Protein AF-A0A7S3TVT4-F1 (afdb_monomer_lite)

Foldseek 3Di:
DDPVVVVVVVPVPPDDDDDDPDDPDDPPVVVVVLVVVVVVLQVCLLPDPALVSLVVSCVVCVVSDALQSLLSSLQRLLVHPVNLVPDADDLVSLQSNLVRLLVDALVCLQSLLSSLQSNLSRNPPHQQDPSSLSSLLSSLVRCLVNVLSQALQSLLSNLLSSCSNPLPDPSSVVSLVSLVPDPCNVVRLVPDDPVSNVSNVVSVVVNVPVD

Structure (mmCIF, N/CA/C/O backbone):
data_AF-A0A7S3TVT4-F1
#
_entry.id   AF-A0A7S3TVT4-F1
#
loop_
_atom_site.group_PDB
_atom_site.id
_atom_site.type_symbol
_atom_site.label_atom_id
_atom_site.label_alt_id
_atom_site.label_comp_id
_atom_site.label_asym_id
_atom_site.label_entity_id
_atom_site.label_seq_id
_atom_site.pdbx_PDB_ins_code
_atom_site.Cartn_x
_atom_site.Cartn_y
_atom_site.Cartn_z
_atom_site.occupancy
_atom_site.B_iso_or_equiv
_atom_site.auth_seq_id
_atom_site.auth_comp_id
_atom_site.auth_asym_id
_atom_site.auth_atom_id
_atom_site.pdbx_PDB_model_num
ATOM 1 N N . MET A 1 1 ? 20.792 -18.296 -30.850 1.00 45.25 1 MET A N 1
ATOM 2 C CA . MET A 1 1 ? 19.551 -19.083 -31.027 1.00 45.25 1 MET A CA 1
ATOM 3 C C . MET A 1 1 ? 18.836 -18.552 -32.253 1.00 45.25 1 MET A C 1
ATOM 5 O O . MET A 1 1 ? 18.660 -17.342 -32.343 1.00 45.25 1 MET A O 1
ATOM 9 N N . SER A 1 2 ? 18.552 -19.406 -33.237 1.00 46.94 2 SER A N 1
ATOM 10 C CA . SER A 1 2 ? 18.094 -18.969 -34.564 1.00 46.94 2 SER A CA 1
ATOM 11 C C . SER A 1 2 ? 16.568 -19.010 -34.677 1.00 46.94 2 SER A C 1
ATOM 13 O O . SER A 1 2 ? 15.900 -19.761 -33.973 1.00 46.94 2 SER A O 1
ATOM 15 N N . ALA A 1 3 ? 15.999 -18.246 -35.613 1.00 44.28 3 ALA A N 1
ATOM 16 C CA . ALA A 1 3 ? 14.559 -18.231 -35.892 1.00 44.28 3 ALA A CA 1
ATOM 17 C C . ALA A 1 3 ? 13.973 -19.610 -36.284 1.00 44.28 3 ALA 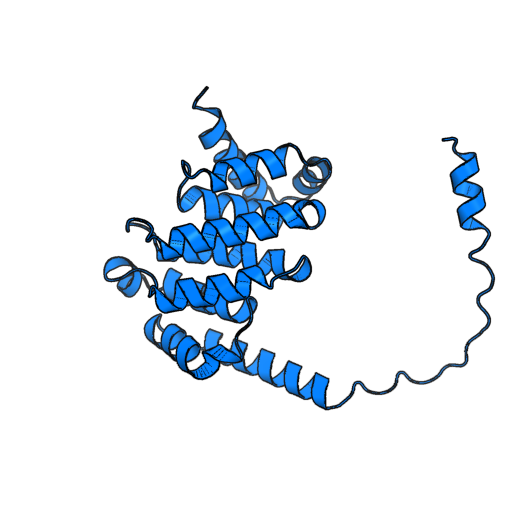A C 1
ATOM 19 O O . ALA A 1 3 ? 12.758 -19.795 -36.221 1.00 44.28 3 ALA A O 1
ATOM 20 N N . ARG A 1 4 ? 14.813 -20.597 -36.643 1.00 44.47 4 ARG A N 1
ATOM 21 C CA . ARG A 1 4 ? 14.380 -21.984 -36.889 1.00 44.47 4 ARG A CA 1
ATOM 22 C C . ARG A 1 4 ? 14.067 -22.753 -35.603 1.00 44.47 4 ARG A C 1
ATOM 24 O O . ARG A 1 4 ? 13.192 -23.615 -35.638 1.00 44.47 4 ARG A O 1
ATOM 31 N N . ASP A 1 5 ? 14.671 -22.383 -34.474 1.00 47.41 5 ASP A N 1
ATOM 32 C CA . ASP A 1 5 ? 14.452 -23.054 -33.183 1.00 47.41 5 ASP A CA 1
ATOM 33 C C . ASP A 1 5 ? 13.029 -22.778 -32.651 1.00 47.41 5 ASP A C 1
ATOM 35 O O . ASP A 1 5 ? 12.399 -23.635 -32.034 1.00 47.41 5 ASP A O 1
ATOM 39 N N . TRP A 1 6 ? 12.450 -21.623 -33.004 1.00 41.94 6 TRP A N 1
ATOM 40 C CA . TRP A 1 6 ? 11.065 -21.264 -32.672 1.00 41.94 6 TRP A CA 1
ATOM 41 C C . TRP A 1 6 ? 10.004 -21.997 -33.509 1.00 41.94 6 TRP A C 1
ATOM 43 O O . TRP A 1 6 ? 8.858 -22.123 -33.075 1.00 41.94 6 TRP A O 1
ATOM 53 N N . ALA A 1 7 ? 10.354 -22.482 -34.705 1.00 42.72 7 ALA A N 1
ATOM 54 C CA . ALA A 1 7 ? 9.405 -23.131 -35.612 1.00 42.72 7 ALA A CA 1
ATOM 55 C C . ALA A 1 7 ? 9.192 -24.623 -35.297 1.00 42.72 7 ALA A C 1
ATOM 57 O O . ALA A 1 7 ? 8.137 -25.166 -35.631 1.00 42.72 7 ALA A O 1
ATOM 58 N N . SER A 1 8 ? 10.156 -25.275 -34.635 1.00 41.28 8 SER A N 1
ATOM 59 C CA . SER A 1 8 ? 10.030 -26.675 -34.200 1.00 41.28 8 SER A CA 1
ATOM 60 C C . SER A 1 8 ? 9.104 -26.815 -32.987 1.00 41.28 8 SER A C 1
ATOM 62 O O . SER A 1 8 ? 8.299 -27.735 -32.936 1.00 41.28 8 SER A O 1
ATOM 64 N N . LEU A 1 9 ? 9.109 -25.835 -32.076 1.00 42.38 9 LEU A N 1
ATOM 65 C CA . LEU A 1 9 ? 8.233 -25.799 -30.893 1.00 42.38 9 LEU A CA 1
ATOM 66 C C . LEU A 1 9 ? 6.739 -25.591 -31.210 1.00 42.38 9 LEU A C 1
ATOM 68 O O . LEU A 1 9 ? 5.896 -25.819 -30.349 1.00 42.38 9 LEU A O 1
ATOM 72 N N . ARG A 1 10 ? 6.385 -25.165 -32.432 1.00 43.78 10 ARG A N 1
ATOM 73 C CA . ARG A 1 10 ? 4.979 -24.982 -32.845 1.00 43.78 10 ARG A CA 1
ATOM 74 C C . ARG A 1 10 ? 4.344 -26.219 -33.478 1.00 43.78 10 ARG A C 1
ATOM 76 O O . ARG A 1 10 ? 3.132 -26.214 -33.671 1.00 43.78 10 ARG A O 1
ATOM 83 N N . ARG A 1 11 ? 5.123 -27.249 -33.832 1.00 42.50 11 ARG A N 1
ATOM 84 C CA . ARG A 1 11 ? 4.606 -28.408 -34.582 1.00 42.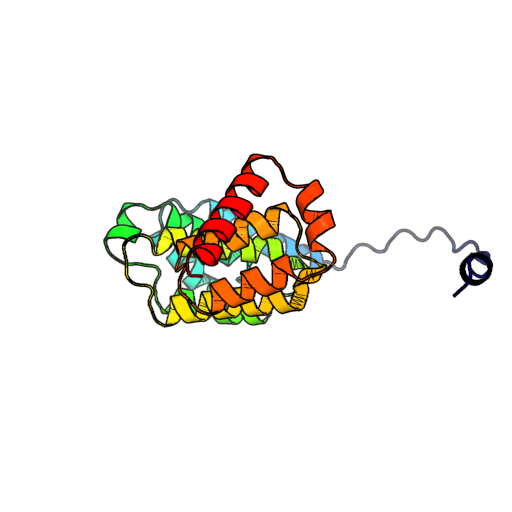50 11 ARG A CA 1
ATOM 85 C C . ARG A 1 11 ? 4.138 -29.578 -33.712 1.00 42.50 11 ARG A C 1
ATOM 87 O O . ARG A 1 11 ? 3.291 -30.331 -34.175 1.00 42.50 11 ARG A O 1
ATOM 94 N N . ASP A 1 12 ? 4.536 -29.636 -32.444 1.00 38.75 12 ASP A N 1
ATOM 95 C CA . ASP A 1 12 ? 4.115 -30.706 -31.520 1.00 38.75 12 ASP A CA 1
ATOM 96 C C . ASP A 1 12 ? 2.808 -30.406 -30.758 1.00 38.75 12 ASP A C 1
ATOM 98 O O . ASP A 1 12 ? 2.411 -31.148 -29.864 1.00 38.75 12 ASP A O 1
ATOM 102 N N . VAL A 1 13 ? 2.091 -29.333 -31.117 1.00 42.09 13 VAL A N 1
ATOM 103 C CA . VAL A 1 13 ? 0.809 -28.950 -30.482 1.00 42.09 13 VAL A CA 1
ATOM 104 C C . VAL A 1 13 ? -0.414 -29.446 -31.278 1.00 42.09 13 VAL A C 1
ATOM 106 O O . VAL A 1 13 ? -1.557 -29.189 -30.911 1.00 42.09 13 VAL A O 1
ATOM 109 N N . ALA A 1 14 ? -0.212 -30.211 -32.351 1.00 42.22 14 ALA A N 1
ATOM 110 C CA . ALA A 1 14 ? -1.295 -30.718 -33.194 1.00 42.22 14 ALA A CA 1
ATOM 111 C C . ALA A 1 14 ? -1.579 -32.214 -32.967 1.00 42.22 14 ALA A C 1
ATOM 113 O O . ALA A 1 14 ? -1.514 -32.998 -33.902 1.00 42.22 14 ALA A O 1
ATOM 114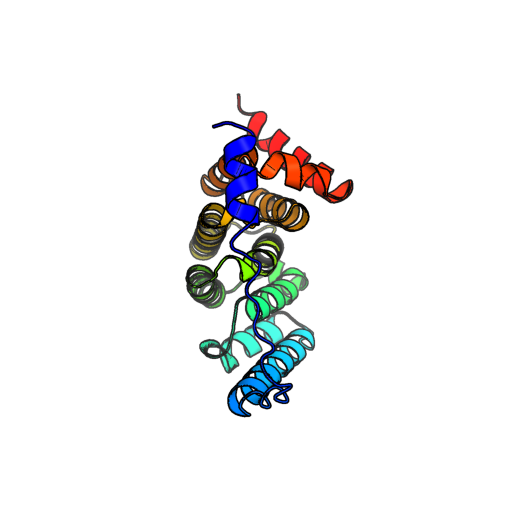 N N . CYS A 1 15 ? -1.939 -32.590 -31.738 1.00 37.03 15 CYS A N 1
ATOM 115 C CA . CYS A 1 15 ? -2.661 -33.834 -31.436 1.00 37.03 15 CYS A CA 1
ATOM 116 C C . CYS A 1 15 ? -3.650 -33.569 -30.291 1.00 37.03 15 CYS A C 1
ATOM 118 O O . CYS A 1 15 ? -3.449 -33.985 -29.153 1.00 37.03 15 CYS A O 1
ATOM 120 N N . VAL A 1 16 ? -4.715 -32.817 -30.580 1.00 39.19 16 VAL A N 1
ATOM 121 C CA . VAL A 1 16 ? -5.881 -32.722 -29.694 1.00 39.19 16 VAL A CA 1
ATOM 122 C C . VAL A 1 16 ? -6.907 -33.733 -30.190 1.00 39.19 16 VAL A C 1
ATOM 124 O O . VAL A 1 16 ? -7.604 -33.494 -31.174 1.00 39.19 16 VAL A O 1
ATOM 127 N N . GLU A 1 17 ? -6.985 -34.878 -29.515 1.00 41.03 17 GLU A N 1
ATOM 128 C CA . GLU A 1 17 ? -8.132 -35.778 -29.631 1.00 41.03 17 GLU A CA 1
ATOM 129 C C . GLU A 1 17 ? -9.419 -35.054 -29.188 1.00 41.03 17 GLU A C 1
ATOM 131 O O . GLU A 1 17 ? -9.389 -34.243 -28.252 1.00 41.03 17 GLU A O 1
ATOM 136 N N . PRO A 1 18 ? -10.578 -35.350 -29.800 1.00 39.12 18 PRO A N 1
ATOM 137 C CA . PRO A 1 18 ? -11.844 -34.763 -29.394 1.00 39.12 18 PRO A CA 1
ATOM 138 C C . PRO A 1 18 ? -12.298 -35.387 -28.067 1.00 39.12 18 PRO A C 1
ATOM 140 O O . PRO A 1 18 ? -13.013 -36.387 -28.036 1.00 39.12 18 PRO A O 1
ATOM 143 N N . ARG A 1 19 ? -11.912 -34.781 -26.938 1.00 41.03 19 ARG A N 1
ATOM 144 C CA . ARG A 1 19 ? -12.533 -35.093 -25.646 1.00 41.03 19 ARG A CA 1
ATOM 145 C C . ARG A 1 19 ? -13.987 -34.622 -25.666 1.00 41.03 19 ARG A C 1
ATOM 147 O O . ARG A 1 19 ? -14.284 -33.435 -25.780 1.00 41.03 19 ARG A O 1
ATOM 154 N N . SER A 1 20 ? -14.875 -35.604 -25.562 1.00 40.44 20 SER A N 1
ATOM 155 C CA . SER A 1 20 ? -16.308 -35.517 -25.290 1.00 40.44 20 SER A CA 1
ATOM 156 C C . SER A 1 20 ? -16.716 -34.276 -24.488 1.00 40.44 20 SER A C 1
ATOM 158 O O . SER A 1 20 ? -16.130 -33.993 -23.441 1.00 40.44 20 SER A O 1
ATOM 160 N N . LYS A 1 21 ? -17.777 -33.593 -24.942 1.00 48.19 21 LYS A N 1
ATOM 161 C CA . LYS A 1 21 ? -18.491 -32.519 -24.229 1.00 48.19 21 LYS A CA 1
ATOM 162 C C . LYS A 1 21 ? -19.069 -33.034 -22.900 1.00 48.19 21 LYS A C 1
ATOM 164 O O . LYS A 1 21 ? -20.259 -33.308 -22.791 1.00 48.19 21 LYS A O 1
ATOM 169 N N . GLY A 1 22 ? -18.222 -33.165 -21.886 1.00 38.72 22 GLY A N 1
ATOM 170 C CA . GLY A 1 22 ? -18.629 -33.294 -20.495 1.00 38.72 22 GLY A CA 1
ATOM 171 C C . GLY A 1 22 ? -18.954 -31.909 -19.952 1.00 38.72 22 GLY A C 1
ATOM 172 O O . GLY A 1 22 ? -18.107 -31.018 -19.964 1.00 38.72 22 GLY A O 1
ATOM 173 N N . ARG A 1 23 ? -20.197 -31.715 -19.508 1.00 43.78 23 ARG A N 1
ATOM 174 C CA . ARG A 1 23 ? -20.639 -30.544 -18.740 1.00 43.78 23 ARG A CA 1
ATOM 175 C C . ARG A 1 23 ? -19.618 -30.284 -17.616 1.00 43.78 23 ARG A C 1
ATOM 177 O O . ARG A 1 23 ? -19.311 -31.239 -16.901 1.00 43.78 23 ARG A O 1
ATOM 184 N N . PRO A 1 24 ? -19.073 -29.063 -17.440 1.00 50.22 24 PRO A N 1
ATOM 185 C CA . PRO A 1 24 ? -18.181 -28.807 -16.318 1.00 50.22 24 PRO A CA 1
ATOM 186 C C . PRO A 1 24 ? -18.938 -29.128 -15.027 1.00 50.22 24 PRO A C 1
ATOM 188 O O . PRO A 1 24 ? -20.057 -28.649 -14.823 1.00 50.22 24 PRO A O 1
ATOM 191 N N . ALA A 1 25 ? -18.357 -30.005 -14.205 1.00 56.53 25 ALA A N 1
ATOM 192 C CA . ALA A 1 25 ? -18.898 -30.333 -12.897 1.00 56.53 25 ALA A CA 1
ATOM 193 C C . ALA A 1 25 ? -19.083 -29.029 -12.113 1.00 56.53 25 ALA A C 1
ATOM 195 O O . ALA A 1 25 ? -18.185 -28.183 -12.092 1.00 56.53 25 ALA A O 1
ATOM 196 N N . ALA A 1 26 ? -20.264 -28.849 -11.517 1.00 54.34 26 ALA A N 1
ATOM 197 C CA . ALA A 1 26 ? -20.539 -27.693 -10.678 1.00 54.34 26 ALA A CA 1
ATOM 198 C C . ALA A 1 26 ? -19.443 -27.588 -9.600 1.00 54.34 26 ALA A C 1
ATOM 200 O O . ALA A 1 26 ? -19.090 -28.614 -9.007 1.00 54.34 26 ALA A O 1
ATOM 201 N N . PRO A 1 27 ? -18.871 -26.394 -9.355 1.00 54.16 27 PRO A N 1
ATOM 202 C CA . PRO A 1 27 ? -17.855 -26.241 -8.328 1.00 54.16 27 PRO A CA 1
ATOM 203 C C . PRO A 1 27 ? -18.414 -26.706 -6.972 1.00 54.16 27 PRO A C 1
ATOM 205 O O . PRO A 1 27 ? -19.598 -26.500 -6.691 1.00 54.16 27 PRO A O 1
ATOM 208 N N . PRO A 1 28 ? -17.592 -27.351 -6.127 1.00 55.38 28 PRO A N 1
ATOM 209 C CA . PRO A 1 28 ? -18.045 -27.893 -4.852 1.00 55.38 28 PRO A CA 1
ATOM 210 C C . PRO A 1 28 ? -18.650 -26.783 -3.983 1.00 55.38 28 PRO A C 1
ATOM 212 O O . PRO A 1 28 ? -18.078 -25.699 -3.854 1.00 55.38 28 PRO A O 1
ATOM 215 N N . ALA A 1 29 ? -19.794 -27.062 -3.349 1.00 60.81 29 ALA A N 1
ATOM 216 C CA . ALA A 1 29 ? -20.564 -26.097 -2.555 1.00 60.81 29 ALA A CA 1
ATOM 217 C C . ALA A 1 29 ? -19.736 -25.365 -1.475 1.00 60.81 29 ALA A C 1
ATOM 219 O O . ALA A 1 29 ? -20.035 -24.220 -1.145 1.00 60.81 29 ALA A O 1
ATOM 220 N N . ALA A 1 30 ? -18.664 -25.982 -0.965 1.00 60.09 30 ALA A N 1
ATOM 221 C CA . ALA A 1 30 ? -17.736 -25.365 -0.017 1.00 60.09 30 ALA A CA 1
ATOM 222 C C . ALA A 1 30 ? -16.983 -24.152 -0.605 1.00 60.09 30 ALA A C 1
ATOM 224 O O . ALA A 1 30 ? -16.844 -23.135 0.069 1.00 60.09 30 ALA A O 1
ATOM 225 N N . SER A 1 31 ? -16.567 -24.213 -1.876 1.00 64.75 31 SER A N 1
ATOM 226 C CA . SER A 1 31 ? -15.891 -23.097 -2.556 1.00 64.75 31 SER A CA 1
ATOM 227 C C . SER A 1 31 ? -16.852 -21.936 -2.821 1.00 64.75 31 SER A C 1
ATOM 229 O O . SER A 1 31 ? -16.483 -20.777 -2.646 1.00 64.75 31 SER A O 1
ATOM 231 N N . SER A 1 32 ? -18.109 -22.244 -3.158 1.00 68.25 32 SER A N 1
ATOM 232 C CA . SER A 1 32 ? -19.155 -21.232 -3.336 1.00 68.25 32 SER A CA 1
ATOM 233 C C . SER A 1 32 ? -19.524 -20.537 -2.021 1.00 68.25 32 SER A C 1
ATOM 235 O O . SER A 1 32 ? -19.739 -19.329 -2.018 1.00 68.25 32 SER A O 1
ATOM 237 N N . ARG A 1 33 ? -19.590 -21.276 -0.904 1.00 69.19 33 ARG A N 1
ATOM 238 C CA . ARG A 1 33 ? -19.889 -20.712 0.424 1.00 69.19 33 ARG A CA 1
ATOM 239 C C . ARG A 1 33 ? -18.756 -19.836 0.948 1.00 69.19 33 ARG A C 1
ATOM 241 O O . ARG A 1 33 ? -19.029 -18.733 1.401 1.00 69.19 33 ARG A O 1
ATOM 248 N N . ALA A 1 34 ? -17.505 -20.282 0.818 1.00 74.19 34 ALA A N 1
ATOM 249 C CA . ALA A 1 34 ? -16.339 -19.484 1.202 1.00 74.19 34 ALA A CA 1
ATOM 250 C C . ALA A 1 34 ? -16.250 -18.180 0.391 1.00 74.19 34 ALA A C 1
ATOM 252 O O . ALA A 1 34 ? -15.979 -17.120 0.944 1.00 74.19 34 ALA A O 1
ATOM 253 N N . HIS A 1 35 ? -16.550 -18.238 -0.911 1.00 78.25 35 HIS A N 1
ATOM 254 C CA . HIS A 1 35 ? -16.603 -17.037 -1.741 1.00 78.25 35 HIS A CA 1
ATOM 255 C C . HIS A 1 35 ? -17.758 -16.097 -1.355 1.00 78.25 35 HIS A C 1
ATOM 257 O O . HIS A 1 35 ? -17.578 -14.883 -1.364 1.00 78.25 35 HIS A O 1
ATOM 263 N N . SER A 1 36 ? -18.928 -16.636 -0.991 1.00 84.31 36 SER A N 1
ATOM 264 C CA . SER A 1 36 ? -20.059 -15.827 -0.511 1.00 84.31 36 SER A CA 1
ATOM 265 C C . SER A 1 36 ? -19.716 -15.094 0.785 1.00 84.31 36 SER A C 1
ATOM 267 O O . SER A 1 36 ? -19.948 -13.892 0.874 1.00 84.31 36 SER A O 1
ATOM 269 N N . ALA A 1 37 ? -19.104 -15.794 1.747 1.00 86.25 37 ALA A N 1
ATOM 270 C CA . ALA A 1 37 ? -18.691 -15.216 3.024 1.00 86.25 37 ALA A CA 1
ATOM 271 C C . ALA A 1 37 ? -17.640 -14.107 2.845 1.00 86.25 37 ALA A C 1
ATOM 273 O O . ALA A 1 37 ? -17.768 -13.042 3.440 1.00 86.25 37 ALA A O 1
ATOM 274 N N . ASP A 1 38 ? -16.657 -14.309 1.959 1.00 90.00 38 ASP A N 1
ATOM 275 C CA . ASP A 1 38 ? -15.663 -13.286 1.600 1.00 90.00 38 ASP A CA 1
ATOM 276 C C . ASP A 1 38 ? -16.326 -12.015 1.041 1.00 90.00 38 ASP A C 1
ATOM 278 O O . ASP A 1 38 ? -16.037 -10.893 1.456 1.00 90.00 38 ASP A O 1
ATOM 282 N N . VAL A 1 39 ? -17.283 -12.179 0.124 1.00 90.94 39 VAL A N 1
ATOM 283 C CA . VAL A 1 39 ? -18.006 -11.047 -0.467 1.00 90.94 39 VAL A CA 1
ATOM 284 C C . VAL A 1 39 ? -18.878 -10.334 0.566 1.00 90.94 39 VAL A C 1
ATOM 286 O O . VAL A 1 39 ? -18.950 -9.105 0.542 1.00 90.94 39 VAL A O 1
ATOM 289 N N . GLU A 1 40 ? -19.545 -11.071 1.452 1.00 92.94 40 GLU A N 1
ATOM 290 C CA . GLU A 1 40 ? -20.384 -10.512 2.516 1.00 92.94 40 GLU A CA 1
ATOM 291 C C . GLU A 1 40 ? -19.563 -9.738 3.546 1.00 92.94 40 GLU A C 1
ATOM 293 O O . GLU A 1 40 ? -19.917 -8.598 3.850 1.00 92.94 40 GLU A O 1
ATOM 298 N N . LEU A 1 41 ? -18.439 -10.296 4.005 1.00 93.44 41 LEU A N 1
ATOM 299 C CA . LEU A 1 41 ? -17.538 -9.632 4.945 1.00 93.44 41 LEU A CA 1
ATOM 300 C C . LEU A 1 41 ? -16.975 -8.339 4.350 1.00 93.44 41 LEU A C 1
ATOM 302 O O . LEU A 1 41 ? -17.000 -7.292 4.997 1.00 93.44 41 LEU A O 1
ATOM 306 N N . LEU A 1 42 ? -16.548 -8.361 3.084 1.00 94.31 42 LEU A N 1
ATOM 307 C CA . LEU A 1 42 ? -16.126 -7.138 2.411 1.00 94.31 42 LEU A CA 1
ATOM 308 C C . LEU A 1 42 ? -17.255 -6.104 2.338 1.00 94.31 42 LEU A C 1
ATOM 310 O O . LEU A 1 42 ? -17.012 -4.920 2.564 1.00 94.31 42 LEU A O 1
ATOM 314 N N . ARG A 1 43 ? -18.480 -6.529 2.009 1.00 94.44 43 ARG A N 1
ATOM 315 C CA . ARG A 1 43 ? -19.635 -5.626 1.913 1.00 94.44 43 ARG A CA 1
ATOM 316 C C . ARG A 1 43 ? -19.971 -5.016 3.276 1.00 94.44 43 ARG A C 1
ATOM 318 O O . ARG A 1 43 ? -20.333 -3.845 3.339 1.00 94.44 43 ARG A O 1
ATOM 325 N N . HIS A 1 44 ? -19.813 -5.793 4.346 1.00 94.31 44 HIS A N 1
ATOM 326 C CA . HIS A 1 44 ? -19.967 -5.329 5.718 1.00 94.31 44 HIS A CA 1
ATOM 327 C C . HIS A 1 44 ? -18.925 -4.259 6.070 1.00 94.31 44 HIS A C 1
ATOM 329 O O . HIS A 1 44 ? -19.308 -3.169 6.489 1.00 94.31 44 HIS A O 1
ATOM 335 N N . ILE A 1 45 ? -17.640 -4.515 5.790 1.00 94.00 45 ILE A N 1
ATOM 336 C CA . ILE A 1 45 ? -16.550 -3.546 5.998 1.00 94.00 45 ILE A CA 1
ATOM 337 C C . ILE A 1 45 ? -16.807 -2.257 5.208 1.00 94.00 45 ILE A C 1
ATOM 339 O O . ILE A 1 45 ? -16.694 -1.168 5.756 1.00 94.00 45 ILE A O 1
ATOM 343 N N . GLN A 1 46 ? -17.215 -2.363 3.941 1.00 93.75 46 GLN A N 1
ATOM 344 C CA . GLN A 1 46 ? -17.548 -1.200 3.105 1.00 93.75 46 GLN A CA 1
ATOM 345 C C . GLN A 1 46 ? -18.723 -0.376 3.651 1.00 93.75 46 GLN A C 1
ATOM 347 O O . GLN A 1 46 ? -18.836 0.812 3.345 1.00 93.75 46 GLN A O 1
ATOM 352 N N . GLY A 1 47 ? -19.604 -1.002 4.434 1.00 92.94 47 GLY A N 1
ATOM 353 C CA . GLY A 1 47 ? -20.708 -0.347 5.128 1.00 92.94 47 GLY A CA 1
ATOM 354 C C . GLY A 1 47 ? -20.289 0.420 6.385 1.00 92.94 47 GLY A C 1
ATOM 355 O O . GLY A 1 47 ? -21.105 1.168 6.925 1.00 92.94 47 GLY A O 1
ATOM 356 N N . CYS A 1 48 ? -19.045 0.279 6.859 1.00 92.88 48 CYS A N 1
ATOM 357 C CA . CYS A 1 48 ? -18.551 1.020 8.014 1.00 92.88 48 CYS A CA 1
ATOM 358 C C . CYS A 1 48 ? -18.517 2.529 7.731 1.00 92.88 48 CYS A C 1
ATOM 360 O O . CYS A 1 48 ? -17.969 2.996 6.733 1.00 92.88 48 CYS A O 1
ATOM 362 N N . THR A 1 49 ? -19.057 3.322 8.655 1.00 89.69 49 THR A N 1
ATOM 363 C CA . THR A 1 49 ? -19.129 4.787 8.523 1.00 89.69 49 THR A CA 1
ATOM 364 C C . THR A 1 49 ? -18.033 5.528 9.291 1.00 89.69 49 THR A C 1
ATOM 366 O O . THR A 1 49 ? -17.890 6.739 9.128 1.00 89.69 49 THR A O 1
ATOM 369 N N . SER A 1 50 ? -17.237 4.823 10.100 1.00 90.31 50 SER A N 1
ATOM 370 C CA . SER A 1 50 ? -16.141 5.388 10.896 1.00 90.31 50 SER A CA 1
ATOM 371 C C . SER A 1 50 ? -14.928 4.457 10.950 1.00 90.31 50 SER A C 1
ATOM 373 O O . SER A 1 50 ? -15.036 3.254 10.688 1.00 90.31 50 SER A O 1
ATOM 375 N N . ALA A 1 51 ? -13.767 5.010 11.322 1.00 90.00 51 ALA A N 1
ATOM 376 C CA . ALA A 1 51 ? -12.566 4.214 11.575 1.00 90.00 51 ALA A CA 1
ATOM 377 C C . ALA A 1 51 ? -12.766 3.229 12.737 1.00 90.00 51 ALA A C 1
ATOM 379 O O . ALA A 1 51 ? -12.327 2.087 12.654 1.00 90.00 51 ALA A O 1
ATOM 380 N N . GLU A 1 52 ? -13.469 3.651 13.791 1.00 90.69 52 GLU A N 1
ATOM 381 C CA . GLU A 1 52 ? -13.782 2.815 14.957 1.00 90.69 52 GLU A CA 1
ATOM 382 C C . GLU A 1 52 ? -14.614 1.590 14.568 1.00 90.69 52 GLU A C 1
ATOM 384 O O . GLU A 1 52 ? -14.288 0.480 14.979 1.00 90.69 52 GLU A O 1
ATOM 389 N N . ALA A 1 53 ? -15.633 1.765 13.720 1.00 92.00 53 ALA A N 1
ATOM 390 C CA . ALA A 1 53 ? -16.441 0.653 13.228 1.00 92.00 53 ALA A CA 1
ATOM 391 C C . ALA A 1 53 ? -15.603 -0.325 12.390 1.00 92.00 53 ALA A C 1
ATOM 393 O O . ALA A 1 53 ? -15.678 -1.531 12.601 1.00 92.00 53 ALA A O 1
ATOM 394 N N . ALA A 1 54 ? -14.755 0.186 11.491 1.00 92.75 54 ALA A N 1
ATOM 395 C CA . ALA A 1 54 ? -13.888 -0.653 10.664 1.00 92.75 54 ALA A CA 1
ATOM 396 C C . ALA A 1 54 ? -12.841 -1.424 11.493 1.00 92.75 54 ALA A C 1
ATOM 398 O O . ALA A 1 54 ? -12.553 -2.584 11.200 1.00 92.75 54 ALA A O 1
ATOM 399 N N . ILE A 1 55 ? -12.294 -0.807 12.547 1.00 91.81 55 ILE A N 1
ATOM 400 C CA . ILE A 1 55 ? -11.399 -1.471 13.509 1.00 91.81 55 ILE A CA 1
ATOM 401 C C . ILE A 1 55 ? -12.172 -2.515 14.327 1.00 91.81 55 ILE A C 1
ATOM 403 O O . ILE A 1 55 ? -11.666 -3.612 14.540 1.00 91.81 55 ILE A O 1
ATOM 407 N N . GLY A 1 56 ? -13.414 -2.231 14.722 1.00 91.50 56 GLY A N 1
ATOM 408 C CA . GLY A 1 56 ? -14.286 -3.217 15.362 1.00 91.50 56 GLY A CA 1
ATOM 409 C C . GLY A 1 56 ? -14.514 -4.449 14.480 1.00 91.50 56 GLY A C 1
ATOM 410 O O . GLY A 1 56 ? -14.351 -5.573 14.949 1.00 91.50 56 GLY A O 1
ATOM 411 N N . CYS A 1 57 ? -14.792 -4.256 13.185 1.00 91.62 57 CYS A N 1
ATOM 412 C CA . CYS A 1 57 ? -14.899 -5.360 12.224 1.00 91.62 57 CYS A CA 1
ATOM 413 C C . CYS A 1 57 ? -13.580 -6.131 12.082 1.00 91.62 57 CYS A C 1
ATOM 415 O O . CYS A 1 57 ? -13.604 -7.355 11.964 1.00 91.62 57 CYS A O 1
ATOM 417 N N . PHE A 1 58 ? -12.436 -5.435 12.117 1.00 91.19 58 PHE A N 1
ATOM 418 C CA . PHE A 1 58 ? -11.126 -6.087 12.115 1.00 91.19 58 PHE A CA 1
ATOM 419 C C . PHE A 1 58 ? -10.999 -7.076 13.279 1.00 91.19 58 PHE A C 1
ATOM 421 O O . PHE A 1 58 ? -10.547 -8.202 13.107 1.00 91.19 58 PHE A O 1
ATOM 428 N N . GLU A 1 59 ? -11.391 -6.638 14.472 1.00 89.75 59 GLU A N 1
ATOM 429 C CA . GLU A 1 59 ? -11.226 -7.395 15.712 1.00 89.75 59 GLU A CA 1
ATOM 430 C C . GLU A 1 59 ? -12.205 -8.561 15.822 1.00 89.75 59 GLU A C 1
ATOM 432 O O . GLU A 1 59 ? -11.835 -9.620 16.318 1.00 89.75 59 GLU A O 1
ATOM 437 N N . GLN A 1 60 ? -13.428 -8.393 15.320 1.00 91.69 60 GLN A N 1
ATOM 438 C CA . GLN A 1 60 ? -14.448 -9.443 15.327 1.00 91.69 60 GLN A CA 1
ATOM 439 C C . GLN A 1 60 ? -14.142 -10.583 14.350 1.00 91.69 60 GLN A C 1
ATOM 441 O O . GLN A 1 60 ? -14.481 -11.727 14.633 1.00 91.69 60 GLN A O 1
ATOM 446 N N . HIS A 1 61 ? -13.493 -10.278 13.223 1.00 90.56 61 HIS A N 1
ATOM 447 C CA . HIS A 1 61 ? -13.263 -11.229 12.131 1.00 90.56 61 HIS A CA 1
ATOM 448 C C . HIS A 1 61 ? -11.779 -11.512 11.874 1.00 90.56 61 HIS A C 1
ATOM 450 O O . HIS A 1 61 ? -11.429 -11.932 10.775 1.00 90.56 61 HIS A O 1
ATOM 456 N N . ALA A 1 62 ? -10.894 -11.274 12.847 1.00 86.06 62 ALA A N 1
ATOM 457 C CA . ALA A 1 62 ? -9.441 -11.259 12.641 1.00 86.06 62 ALA A CA 1
ATOM 458 C C . ALA A 1 62 ? -8.889 -12.496 11.898 1.00 86.06 62 ALA A C 1
ATOM 460 O O . ALA A 1 62 ? -8.016 -12.351 11.041 1.00 86.06 62 ALA A O 1
ATOM 461 N N . ASP A 1 63 ? -9.441 -13.680 12.172 1.00 86.38 63 ASP A N 1
ATOM 462 C CA . ASP A 1 63 ? -9.013 -14.957 11.583 1.00 86.38 63 ASP A CA 1
ATOM 463 C C . ASP A 1 63 ? -9.545 -15.202 10.154 1.00 86.38 63 ASP A C 1
ATOM 465 O O . ASP A 1 63 ? -9.060 -16.084 9.445 1.00 86.38 63 ASP A O 1
ATOM 469 N N . GLU A 1 64 ? -10.527 -14.417 9.705 1.00 89.00 64 GLU A N 1
ATOM 470 C CA . GLU A 1 64 ? -11.204 -14.546 8.404 1.00 89.00 64 GLU A CA 1
ATOM 471 C C . GLU A 1 64 ? -10.741 -13.483 7.390 1.00 89.00 64 GLU A C 1
ATOM 473 O O . GLU A 1 64 ? -11.074 -13.533 6.200 1.00 89.00 64 GLU A O 1
ATOM 478 N N . LEU A 1 65 ? -9.972 -12.488 7.841 1.00 91.19 65 LEU A N 1
ATOM 479 C CA . LEU A 1 65 ? -9.543 -11.379 6.998 1.00 91.19 65 LEU A CA 1
ATOM 480 C C . LEU A 1 65 ? -8.469 -11.803 5.997 1.00 91.19 65 LEU A C 1
ATOM 482 O O . LEU A 1 65 ? -7.517 -12.517 6.300 1.00 91.19 65 LEU A O 1
ATOM 486 N N . ASN A 1 66 ? -8.569 -11.240 4.797 1.00 92.88 66 ASN A N 1
ATOM 487 C CA . ASN A 1 66 ? -7.514 -11.282 3.799 1.00 92.88 66 ASN A CA 1
ATOM 488 C C . ASN A 1 66 ? -7.047 -9.861 3.470 1.00 92.88 66 ASN A C 1
ATOM 490 O O . ASN A 1 66 ? -7.584 -8.861 3.954 1.00 92.88 66 ASN A O 1
ATOM 494 N N . ILE A 1 67 ? -6.046 -9.755 2.600 1.00 94.38 67 ILE A N 1
ATOM 495 C CA . ILE A 1 67 ? -5.431 -8.471 2.265 1.00 94.38 67 ILE A CA 1
ATOM 496 C C . ILE A 1 67 ? -6.403 -7.462 1.637 1.00 94.38 67 ILE A C 1
ATOM 498 O O . ILE A 1 67 ? -6.222 -6.256 1.795 1.00 94.38 67 ILE A O 1
ATOM 502 N N . ARG A 1 68 ? -7.450 -7.931 0.947 1.00 94.62 68 ARG A N 1
ATOM 503 C CA . ARG A 1 68 ? -8.484 -7.064 0.375 1.00 94.62 68 ARG A CA 1
ATOM 504 C C . ARG A 1 68 ? -9.315 -6.427 1.485 1.00 94.62 68 ARG A C 1
ATOM 506 O O . ARG A 1 68 ? -9.515 -5.216 1.453 1.00 94.62 68 ARG A O 1
ATOM 513 N N . HIS A 1 69 ? -9.737 -7.220 2.472 1.00 95.00 69 HIS A N 1
ATOM 514 C CA . HIS A 1 69 ? -10.453 -6.726 3.651 1.00 95.00 69 HIS A CA 1
ATOM 515 C C . HIS A 1 69 ? -9.613 -5.713 4.428 1.00 95.00 69 HIS A C 1
ATOM 517 O O . HIS A 1 69 ? -10.073 -4.610 4.709 1.00 95.00 69 HIS A O 1
ATOM 523 N N . VAL A 1 70 ? -8.347 -6.044 4.692 1.00 95.00 70 VAL A N 1
ATOM 524 C CA . VAL A 1 70 ? -7.421 -5.153 5.404 1.00 95.00 70 VAL A CA 1
ATOM 525 C C . VAL A 1 70 ? -7.216 -3.840 4.650 1.00 95.00 70 VAL A C 1
ATOM 527 O O . VAL A 1 70 ? -7.255 -2.774 5.258 1.00 95.00 70 VAL A O 1
ATOM 530 N N . SER A 1 71 ? -7.037 -3.889 3.329 1.00 95.44 71 SER A N 1
ATOM 531 C CA . SER A 1 71 ? -6.891 -2.683 2.505 1.00 95.44 71 SER A CA 1
ATOM 532 C C . SER A 1 71 ? -8.107 -1.754 2.627 1.00 95.44 71 SER A C 1
ATOM 534 O O . SER A 1 71 ? -7.937 -0.548 2.816 1.00 95.44 71 SER A O 1
ATOM 536 N N . GLU A 1 72 ? -9.326 -2.306 2.617 1.00 95.19 72 GLU A N 1
ATOM 537 C CA . GLU A 1 72 ? -10.558 -1.527 2.801 1.00 95.19 72 GLU A CA 1
ATOM 538 C C . GLU A 1 72 ? -10.676 -0.961 4.227 1.00 95.19 72 GLU A C 1
ATOM 540 O O . GLU A 1 72 ? -11.002 0.211 4.397 1.00 95.19 72 GLU A O 1
ATOM 545 N N . ILE A 1 73 ? -10.317 -1.725 5.262 1.00 94.38 73 ILE A N 1
ATOM 546 C CA . ILE A 1 73 ? -10.292 -1.229 6.651 1.00 94.38 73 ILE A CA 1
ATOM 547 C C . ILE A 1 73 ? -9.352 -0.022 6.773 1.00 94.38 73 ILE A C 1
ATOM 549 O O . ILE A 1 73 ? -9.737 1.028 7.293 1.00 94.38 73 ILE A O 1
ATOM 553 N N . PHE A 1 74 ? -8.137 -0.117 6.224 1.00 94.56 74 PHE A N 1
ATOM 554 C CA . PHE A 1 74 ? -7.193 1.003 6.222 1.00 94.56 74 PHE A CA 1
ATOM 555 C C . PHE A 1 74 ? -7.692 2.197 5.408 1.00 94.56 74 PHE A C 1
ATOM 557 O O . PHE A 1 74 ? -7.346 3.330 5.739 1.00 94.56 74 PHE A O 1
ATOM 564 N N . LYS A 1 75 ? -8.521 1.988 4.381 1.00 94.94 75 LYS A N 1
ATOM 565 C CA . LYS A 1 75 ? -9.177 3.083 3.661 1.00 94.94 75 LYS A CA 1
ATOM 566 C C . LYS A 1 75 ? -10.132 3.860 4.570 1.00 94.94 75 LYS A C 1
ATOM 568 O O . LYS A 1 75 ? -10.032 5.085 4.597 1.00 94.94 75 LYS A O 1
ATOM 573 N N . HIS A 1 76 ? -10.966 3.186 5.367 1.00 93.69 76 HIS A N 1
ATOM 574 C CA . HIS A 1 76 ? -11.837 3.857 6.345 1.00 93.69 76 HIS A CA 1
ATOM 575 C C . HIS A 1 76 ? -11.028 4.651 7.381 1.00 93.69 76 HIS A C 1
ATOM 577 O O . HIS A 1 76 ? -11.319 5.825 7.617 1.00 93.69 76 HIS A O 1
ATOM 583 N N . ILE A 1 77 ? -9.949 4.067 7.919 1.00 91.31 77 ILE A N 1
ATOM 584 C CA . ILE A 1 77 ? -9.034 4.768 8.840 1.00 91.31 77 ILE A CA 1
ATOM 585 C C . ILE A 1 77 ? -8.399 5.991 8.153 1.00 91.31 77 ILE A C 1
ATOM 587 O O . ILE A 1 77 ? -8.303 7.076 8.726 1.00 91.31 77 ILE A O 1
ATOM 591 N N . ALA A 1 78 ? -7.980 5.843 6.897 1.00 91.31 78 ALA A N 1
ATOM 592 C CA . ALA A 1 78 ? -7.338 6.901 6.129 1.00 91.31 78 ALA A CA 1
ATOM 593 C C . ALA A 1 78 ? -8.283 8.042 5.722 1.00 91.31 78 ALA A C 1
ATOM 595 O O . ALA A 1 78 ? -7.816 9.159 5.455 1.00 91.31 78 ALA A O 1
ATOM 596 N N . ASP A 1 79 ? -9.583 7.780 5.623 1.00 91.19 79 ASP A N 1
ATOM 597 C CA . ASP A 1 79 ? -10.595 8.768 5.256 1.00 91.19 79 ASP A CA 1
ATOM 598 C C . ASP A 1 79 ? -11.131 9.518 6.484 1.00 91.19 79 ASP A C 1
ATOM 600 O O . ASP A 1 79 ? -11.347 10.734 6.400 1.00 91.19 79 ASP A O 1
ATOM 604 N N . ASP A 1 80 ? -11.179 8.872 7.651 1.00 87.75 80 ASP A N 1
ATOM 605 C CA . ASP A 1 80 ? -11.543 9.503 8.919 1.00 87.75 80 ASP A CA 1
ATOM 606 C C . ASP A 1 80 ? -10.493 10.547 9.357 1.00 87.75 80 ASP A C 1
ATOM 608 O O . ASP A 1 80 ? -9.389 10.260 9.823 1.00 87.75 80 ASP A O 1
ATOM 612 N N . ARG A 1 81 ? -10.808 11.832 9.163 1.00 77.62 81 ARG A N 1
ATOM 613 C CA . ARG A 1 81 ? -9.920 12.950 9.536 1.00 77.62 81 ARG A CA 1
ATOM 614 C C . ARG A 1 81 ? -9.769 13.114 11.046 1.00 77.62 81 ARG A C 1
ATOM 616 O O . ARG A 1 81 ? -8.740 13.641 11.467 1.00 77.62 81 ARG A O 1
ATOM 623 N N . ARG A 1 82 ? -10.784 12.742 11.831 1.00 75.12 82 ARG A N 1
ATOM 624 C CA . ARG A 1 82 ? -10.783 12.936 13.284 1.00 75.12 82 ARG A CA 1
ATOM 625 C C . ARG A 1 82 ? -9.874 11.902 13.933 1.00 75.12 82 ARG A C 1
ATOM 627 O O . ARG A 1 82 ? -8.990 12.293 14.689 1.00 75.12 82 ARG A O 1
ATOM 634 N N . SER A 1 83 ? -10.032 10.638 13.539 1.00 69.44 83 SER A N 1
ATOM 635 C CA . SER A 1 83 ? -9.214 9.523 14.022 1.00 69.44 83 SER A CA 1
ATOM 636 C C . SER A 1 83 ? -7.721 9.769 13.764 1.00 69.44 83 SER A C 1
ATOM 638 O O . SER A 1 83 ? -6.943 9.847 14.712 1.00 69.44 83 SER A O 1
ATOM 640 N N . ARG A 1 84 ? -7.334 10.089 12.517 1.00 72.31 84 ARG A N 1
ATOM 641 C CA . ARG A 1 84 ? -5.925 10.332 12.131 1.00 72.31 84 ARG A CA 1
ATOM 642 C C . ARG A 1 84 ? -5.184 11.391 12.942 1.00 72.31 84 ARG A C 1
ATOM 644 O O . ARG A 1 84 ? -3.974 11.303 13.100 1.00 72.31 84 ARG A O 1
ATOM 651 N N . ARG A 1 85 ? -5.885 12.439 13.383 1.00 66.50 85 ARG A N 1
ATOM 652 C CA . ARG A 1 85 ? -5.272 13.554 14.124 1.00 66.50 85 ARG A CA 1
ATOM 653 C C . ARG A 1 85 ? -5.036 13.226 15.592 1.00 66.50 85 ARG A C 1
ATOM 655 O O . ARG A 1 85 ? -4.250 13.913 16.230 1.00 66.50 85 ARG A O 1
ATOM 662 N N . GLN A 1 86 ? -5.757 12.244 16.123 1.00 67.69 86 GLN A N 1
ATOM 663 C CA . GLN A 1 86 ? -5.726 11.902 17.539 1.00 67.69 86 GLN A CA 1
ATOM 664 C C . GLN A 1 86 ? -4.838 10.688 17.781 1.00 67.69 86 GLN A C 1
ATOM 666 O O . GLN A 1 86 ? -3.996 10.710 18.675 1.00 67.69 86 GLN A O 1
ATOM 671 N N . CYS A 1 87 ? -5.009 9.642 16.974 1.00 65.44 87 CYS A N 1
ATOM 672 C CA . CYS A 1 87 ? -4.295 8.384 17.112 1.00 65.44 87 CYS A CA 1
ATOM 673 C C . CYS A 1 87 ? -4.142 7.779 15.709 1.00 65.44 87 CYS A C 1
ATOM 675 O O . CYS A 1 87 ? -5.133 7.607 15.002 1.00 65.44 87 CYS A O 1
ATOM 677 N N . GLY A 1 88 ? -2.918 7.469 15.276 1.00 75.56 88 GLY A N 1
ATOM 678 C CA . GLY A 1 88 ? -2.712 6.684 14.053 1.00 75.56 88 GLY A CA 1
ATOM 679 C C . GLY A 1 88 ? -3.365 5.290 14.144 1.00 75.56 88 GLY A C 1
ATOM 680 O O . GLY A 1 88 ? -3.984 4.955 15.158 1.00 75.56 88 GLY A O 1
ATOM 681 N N . PRO A 1 89 ? -3.222 4.439 13.113 1.00 86.88 89 PRO A N 1
ATOM 682 C CA . PRO A 1 89 ? -3.732 3.071 13.166 1.00 86.88 89 PRO A CA 1
ATOM 683 C C . PRO A 1 89 ? -3.225 2.324 14.415 1.00 86.88 89 PRO A C 1
ATOM 685 O O . PRO A 1 89 ? -2.036 2.431 14.730 1.00 86.88 89 PRO A O 1
ATOM 688 N N . PRO A 1 90 ? -4.067 1.538 15.113 1.00 89.50 90 PRO A N 1
ATOM 689 C CA . PRO A 1 90 ? -3.623 0.785 16.282 1.00 89.50 90 PRO A CA 1
ATOM 690 C C . PRO A 1 90 ? -2.485 -0.188 15.942 1.00 89.50 90 PRO A C 1
ATOM 692 O O . PRO A 1 90 ? -2.552 -0.906 14.942 1.00 89.50 90 PRO A O 1
ATOM 695 N N . ALA A 1 91 ? -1.476 -0.281 16.815 1.00 90.56 91 ALA A N 1
ATOM 696 C CA . ALA A 1 91 ? -0.306 -1.147 16.619 1.00 90.56 91 ALA A CA 1
ATOM 697 C C . ALA A 1 91 ? -0.682 -2.616 16.341 1.00 90.56 91 ALA A C 1
ATOM 699 O O . ALA A 1 91 ? -0.113 -3.246 15.452 1.00 90.56 91 ALA A O 1
ATOM 700 N N . ARG A 1 92 ? -1.708 -3.140 17.029 1.00 88.94 92 ARG A N 1
ATOM 701 C CA . ARG A 1 92 ? -2.228 -4.503 16.809 1.00 88.94 92 ARG A CA 1
ATOM 702 C C . ARG A 1 92 ? -2.762 -4.728 15.391 1.00 88.94 92 ARG A C 1
ATOM 704 O O . ARG A 1 92 ? -2.518 -5.780 14.809 1.00 88.94 92 ARG A O 1
ATOM 711 N N . VAL A 1 93 ? -3.435 -3.727 14.818 1.00 91.56 93 VAL A N 1
ATOM 712 C CA . VAL A 1 93 ? -3.980 -3.788 13.453 1.00 91.56 93 VAL A CA 1
ATOM 713 C C . VAL A 1 93 ? -2.839 -3.750 12.436 1.00 91.56 93 VAL A C 1
ATOM 715 O O . VAL A 1 93 ? -2.842 -4.519 11.477 1.00 91.56 93 VAL A O 1
ATOM 718 N N . LEU A 1 94 ? -1.825 -2.906 12.667 1.00 94.00 94 LEU A N 1
ATOM 719 C CA . LEU A 1 94 ? -0.617 -2.846 11.833 1.00 94.00 94 LEU A CA 1
ATOM 720 C C . LEU A 1 94 ? 0.153 -4.176 11.842 1.00 94.00 94 LEU A C 1
ATOM 722 O O . LEU A 1 94 ? 0.570 -4.656 10.788 1.00 94.00 94 LEU A O 1
ATOM 726 N N . GLU A 1 95 ? 0.320 -4.788 13.014 1.00 92.12 95 GLU A N 1
ATOM 727 C CA . GLU A 1 95 ? 1.036 -6.056 13.157 1.00 92.12 95 GLU A CA 1
ATOM 728 C C . GLU A 1 95 ? 0.286 -7.218 12.496 1.00 92.12 95 GLU A C 1
ATOM 730 O O . GLU A 1 95 ? 0.878 -7.992 11.743 1.00 92.12 95 GLU A O 1
ATOM 735 N N . ALA A 1 96 ? -1.025 -7.320 12.699 1.00 90.56 96 ALA A N 1
ATOM 736 C CA . ALA A 1 96 ? -1.822 -8.364 12.068 1.00 90.56 96 ALA A CA 1
ATOM 737 C C . ALA A 1 96 ? -1.892 -8.189 10.536 1.00 90.56 96 ALA A C 1
ATOM 739 O O . ALA A 1 96 ? -1.705 -9.155 9.791 1.00 90.56 96 ALA A O 1
ATOM 740 N N . ALA A 1 97 ? -2.014 -6.949 10.041 1.00 94.81 97 ALA A N 1
ATOM 741 C CA . ALA A 1 97 ? -1.872 -6.651 8.615 1.00 94.81 97 ALA A CA 1
ATOM 742 C C . ALA A 1 97 ? -0.507 -7.103 8.069 1.00 94.81 97 ALA A C 1
ATOM 744 O O . ALA A 1 97 ? -0.429 -7.662 6.975 1.00 94.81 97 ALA A O 1
ATOM 745 N N . ARG A 1 98 ? 0.575 -6.922 8.837 1.00 96.31 98 ARG A N 1
ATOM 746 C CA . ARG A 1 98 ? 1.926 -7.356 8.448 1.00 96.31 98 ARG A CA 1
ATOM 747 C C . ARG A 1 98 ? 2.020 -8.867 8.269 1.00 96.31 98 ARG A C 1
ATOM 749 O O . ARG A 1 98 ? 2.674 -9.311 7.325 1.00 96.31 98 ARG A O 1
ATOM 756 N N . GLN A 1 99 ? 1.383 -9.652 9.135 1.00 93.56 99 GLN A N 1
ATOM 757 C CA . GLN A 1 99 ? 1.371 -11.110 8.993 1.00 93.56 99 GLN A CA 1
ATOM 758 C C . GLN A 1 99 ? 0.632 -11.545 7.723 1.00 93.56 99 GLN A C 1
ATOM 760 O O . GLN A 1 99 ? 1.153 -12.364 6.968 1.00 93.56 99 GLN A O 1
ATOM 765 N N . LEU A 1 100 ? -0.507 -10.918 7.415 1.00 94.19 100 LEU A N 1
ATOM 766 C CA . LEU A 1 100 ? -1.250 -11.179 6.176 1.00 94.19 100 LEU A CA 1
ATOM 767 C C . LEU A 1 100 ? -0.460 -10.778 4.923 1.00 94.19 100 LEU A C 1
ATOM 769 O O . LEU A 1 100 ? -0.433 -11.522 3.942 1.00 94.19 100 LEU A O 1
ATOM 773 N N . VAL A 1 101 ? 0.248 -9.643 4.959 1.00 96.69 101 VAL A N 1
ATOM 774 C CA . VAL A 1 101 ? 1.122 -9.211 3.855 1.00 96.69 101 VAL A CA 1
ATOM 775 C C . VAL A 1 101 ? 2.182 -10.265 3.547 1.00 96.69 101 VAL A C 1
ATOM 777 O O . VAL A 1 101 ? 2.423 -10.555 2.381 1.00 96.69 101 VAL A O 1
ATOM 780 N N . ARG A 1 102 ? 2.794 -10.890 4.559 1.00 93.62 102 ARG A N 1
ATOM 781 C CA . ARG A 1 102 ? 3.837 -11.911 4.343 1.00 93.62 102 ARG A CA 1
ATOM 782 C C . ARG A 1 102 ? 3.339 -13.148 3.594 1.00 93.62 102 ARG A C 1
ATOM 784 O O . ARG A 1 102 ? 4.149 -13.803 2.940 1.00 93.62 102 ARG A O 1
ATOM 791 N N . ALA A 1 103 ? 2.045 -13.449 3.681 1.00 92.56 103 ALA A N 1
ATOM 792 C CA . ALA A 1 103 ? 1.406 -14.553 2.969 1.00 92.56 103 ALA A CA 1
ATOM 793 C C . ALA A 1 103 ? 0.934 -14.179 1.549 1.00 92.56 103 ALA A C 1
ATOM 795 O O . ALA A 1 103 ? 0.536 -15.061 0.788 1.00 92.56 103 ALA A O 1
ATOM 796 N N . CYS A 1 104 ? 0.972 -12.895 1.177 1.00 95.94 104 CYS A N 1
ATOM 797 C CA . CYS A 1 104 ? 0.511 -12.426 -0.127 1.00 95.94 104 CYS A CA 1
ATOM 798 C C . CYS A 1 104 ? 1.411 -12.915 -1.268 1.00 95.94 104 CYS A C 1
ATOM 800 O O . CYS A 1 104 ? 2.635 -12.999 -1.139 1.00 95.94 104 CYS A O 1
ATOM 802 N N . GLY A 1 105 ? 0.791 -13.172 -2.419 1.00 93.94 105 GLY A N 1
ATOM 803 C CA . GLY A 1 105 ? 1.485 -13.530 -3.652 1.00 93.94 105 GLY A CA 1
ATOM 804 C C . GLY A 1 105 ? 1.243 -12.524 -4.774 1.00 93.94 105 GLY A C 1
ATOM 805 O O . GLY A 1 105 ? 0.629 -11.473 -4.604 1.00 93.94 105 GLY A O 1
ATOM 806 N N . LYS A 1 106 ? 1.667 -12.886 -5.988 1.00 94.94 106 LYS A N 1
ATOM 807 C CA . LYS A 1 106 ? 1.521 -12.042 -7.189 1.00 94.94 106 LYS A CA 1
ATOM 808 C C . LYS A 1 106 ? 0.093 -11.561 -7.491 1.00 94.94 106 LYS A C 1
ATOM 810 O O . LYS A 1 106 ? -0.082 -10.534 -8.135 1.00 94.94 106 LYS A O 1
ATOM 815 N N . ARG A 1 107 ? -0.944 -12.286 -7.053 1.00 94.88 107 ARG A N 1
ATOM 816 C CA . ARG A 1 107 ? -2.353 -11.904 -7.284 1.00 94.88 107 ARG A CA 1
ATOM 817 C C . ARG A 1 107 ? -2.816 -10.758 -6.379 1.00 94.88 107 ARG A C 1
ATOM 819 O O . ARG A 1 107 ? -3.819 -10.119 -6.682 1.00 94.88 107 ARG A O 1
ATOM 826 N N . ASP A 1 108 ? -2.063 -10.473 -5.322 1.00 96.06 108 ASP A N 1
ATOM 827 C CA . ASP A 1 108 ? -2.426 -9.521 -4.274 1.00 96.06 108 ASP A CA 1
ATOM 828 C C . ASP A 1 108 ? -1.777 -8.145 -4.452 1.00 96.06 108 ASP A C 1
ATOM 830 O O . ASP A 1 108 ? -2.104 -7.210 -3.722 1.00 96.06 108 ASP A O 1
ATOM 834 N N . LEU A 1 109 ? -0.892 -7.989 -5.443 1.00 95.38 109 LEU A N 1
ATOM 835 C CA . LEU A 1 109 ? -0.097 -6.775 -5.674 1.00 95.38 109 LEU A CA 1
ATOM 836 C C . LEU A 1 109 ? -0.947 -5.505 -5.766 1.00 95.38 109 LEU A C 1
ATOM 838 O O . LEU A 1 109 ? -0.579 -4.468 -5.216 1.00 95.38 109 LEU A O 1
ATOM 842 N N . ARG A 1 110 ? -2.133 -5.595 -6.375 1.00 95.75 110 ARG A N 1
ATOM 843 C CA . ARG A 1 110 ? -3.096 -4.490 -6.398 1.00 95.75 110 ARG A CA 1
ATOM 844 C C . ARG A 1 110 ? -3.527 -4.066 -4.996 1.00 95.75 110 ARG A C 1
ATOM 846 O O . ARG A 1 110 ? -3.508 -2.879 -4.685 1.00 95.75 110 ARG A O 1
ATOM 853 N N . ASN A 1 111 ? -3.932 -5.023 -4.164 1.00 96.50 111 ASN A N 1
ATOM 854 C CA . ASN A 1 111 ? -4.406 -4.747 -2.808 1.00 96.50 111 ASN A CA 1
ATOM 855 C C . ASN A 1 111 ? -3.266 -4.241 -1.920 1.00 96.50 111 ASN A C 1
ATOM 857 O O . ASN A 1 111 ? -3.496 -3.344 -1.113 1.00 96.50 111 ASN A O 1
ATOM 861 N N . LEU A 1 112 ? -2.044 -4.749 -2.120 1.00 97.00 112 LEU A N 1
ATOM 862 C CA . LEU A 1 112 ? -0.832 -4.273 -1.450 1.00 97.00 112 LEU A CA 1
ATOM 863 C C . LEU A 1 112 ? -0.491 -2.824 -1.813 1.00 97.00 112 LEU A C 1
ATOM 865 O O . LEU A 1 112 ? -0.187 -2.031 -0.924 1.00 97.00 112 LEU A O 1
ATOM 869 N N . ALA A 1 113 ? -0.589 -2.456 -3.094 1.00 96.88 113 ALA A N 1
ATOM 870 C CA . ALA A 1 113 ? -0.378 -1.081 -3.540 1.00 96.88 113 ALA A CA 1
ATOM 871 C C . ALA A 1 113 ? -1.387 -0.121 -2.887 1.00 96.88 113 ALA A C 1
ATOM 873 O O . ALA A 1 113 ? -0.997 0.905 -2.325 1.00 96.88 113 ALA A O 1
ATOM 874 N N . PHE A 1 114 ? -2.677 -0.478 -2.890 1.00 96.56 114 PHE A N 1
ATOM 875 C CA . PHE A 1 114 ? -3.701 0.312 -2.199 1.00 96.56 114 PHE A CA 1
ATOM 876 C C . PHE A 1 114 ? -3.461 0.375 -0.694 1.00 96.56 114 PHE A C 1
ATOM 878 O O . PHE A 1 114 ? -3.533 1.460 -0.119 1.00 96.56 114 PHE A O 1
ATOM 885 N N . LEU A 1 115 ? -3.098 -0.746 -0.069 1.00 96.88 115 LEU A N 1
ATOM 886 C CA . LEU A 1 115 ? -2.811 -0.798 1.358 1.00 96.88 115 LEU A CA 1
ATOM 887 C C . LEU A 1 115 ? -1.672 0.164 1.725 1.00 96.88 115 LEU A C 1
ATOM 889 O O . LEU A 1 115 ? -1.839 0.958 2.645 1.00 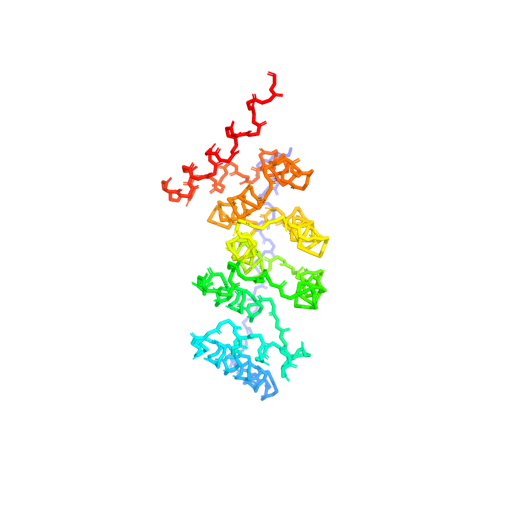96.88 115 LEU A O 1
ATOM 893 N N . ALA A 1 116 ? -0.564 0.177 0.975 1.00 97.06 116 ALA A N 1
ATOM 894 C CA . ALA A 1 116 ? 0.532 1.127 1.195 1.00 97.06 116 ALA A CA 1
ATOM 895 C C . ALA A 1 116 ? 0.053 2.588 1.142 1.00 97.06 116 ALA A C 1
ATOM 897 O O . ALA A 1 116 ? 0.382 3.393 2.015 1.00 97.06 116 ALA A O 1
ATOM 898 N N . CYS A 1 117 ? -0.772 2.924 0.147 1.00 95.50 117 CYS A N 1
ATOM 899 C CA . CYS A 1 117 ? -1.350 4.259 0.018 1.00 95.50 117 CYS A CA 1
ATOM 900 C C . CYS A 1 117 ? -2.279 4.608 1.194 1.00 95.50 117 CYS A C 1
ATOM 902 O O . CYS A 1 117 ? -2.239 5.732 1.703 1.00 95.50 117 CYS A O 1
ATOM 904 N N . HIS A 1 118 ? -3.118 3.668 1.632 1.00 95.50 118 HIS A N 1
ATOM 905 C CA . HIS A 1 118 ? -4.042 3.879 2.742 1.00 95.50 118 HIS A CA 1
ATOM 906 C C . HIS A 1 118 ? -3.301 4.022 4.073 1.00 95.50 118 HIS A C 1
ATOM 908 O O . HIS A 1 118 ? -3.574 4.977 4.795 1.00 95.50 118 HIS A O 1
ATOM 914 N N . ILE A 1 119 ? -2.300 3.181 4.356 1.00 94.44 119 ILE A N 1
ATOM 915 C CA . ILE A 1 119 ? -1.453 3.309 5.554 1.00 94.44 119 ILE A CA 1
ATOM 916 C C . ILE A 1 119 ? -0.764 4.673 5.571 1.00 94.44 119 ILE A C 1
ATOM 918 O O . ILE A 1 119 ? -0.836 5.380 6.570 1.00 94.44 119 ILE A O 1
ATOM 922 N N . SER A 1 120 ? -0.147 5.085 4.460 1.00 93.25 120 SER A N 1
ATOM 923 C CA . SER A 1 120 ? 0.535 6.383 4.382 1.00 93.25 120 SER A CA 1
ATOM 924 C C . SER A 1 120 ? -0.415 7.541 4.704 1.00 93.25 120 SER A C 1
ATOM 926 O O . SER A 1 120 ? -0.097 8.431 5.492 1.00 93.25 120 SER A O 1
ATOM 928 N N . LYS A 1 121 ? -1.632 7.499 4.153 1.00 92.56 121 LYS A N 1
ATOM 929 C CA . LYS A 1 121 ? -2.664 8.509 4.408 1.00 92.56 121 LYS A CA 1
ATOM 930 C C . LYS A 1 121 ? -3.222 8.441 5.836 1.00 92.56 121 LYS A C 1
ATOM 932 O O . LYS A 1 121 ? -3.591 9.490 6.372 1.00 92.56 121 LYS A O 1
ATOM 937 N N . ALA A 1 122 ? -3.295 7.252 6.431 1.00 90.50 122 ALA A N 1
ATOM 938 C CA . ALA A 1 122 ? -3.728 7.032 7.808 1.00 90.50 122 ALA A CA 1
ATOM 939 C C . ALA A 1 122 ? -2.695 7.531 8.831 1.00 90.50 122 ALA A C 1
ATOM 941 O O . ALA A 1 122 ? -3.077 8.102 9.844 1.00 90.50 122 ALA A O 1
ATOM 942 N N . CYS A 1 123 ? -1.402 7.410 8.532 1.00 88.62 123 CYS A N 1
ATOM 943 C CA . CYS A 1 123 ? -0.313 7.902 9.382 1.00 88.62 123 CYS A CA 1
ATOM 944 C C . CYS A 1 123 ? 0.112 9.350 9.060 1.00 88.62 123 CYS A C 1
ATOM 946 O O . CYS A 1 123 ? 1.150 9.822 9.527 1.00 88.62 123 CYS A O 1
ATOM 948 N N . LYS A 1 124 ? -0.637 10.072 8.216 1.00 87.06 124 LYS A N 1
ATOM 949 C CA . LYS A 1 124 ? -0.241 11.413 7.773 1.00 87.06 124 LYS A CA 1
ATOM 950 C C . LYS A 1 124 ? -0.241 12.402 8.941 1.00 87.06 124 LYS A C 1
ATOM 952 O O . LYS A 1 124 ? -1.281 12.640 9.548 1.00 87.06 124 LYS A O 1
ATOM 957 N N . GLY A 1 125 ? 0.895 13.068 9.150 1.00 79.50 125 GLY A N 1
ATOM 958 C CA . GLY A 1 125 ? 1.069 14.065 10.215 1.00 79.50 125 GLY A CA 1
ATOM 959 C C . GLY A 1 125 ? 1.468 13.468 11.566 1.00 79.50 125 GLY A C 1
ATOM 960 O O . GLY A 1 125 ? 1.555 14.204 12.541 1.00 79.50 125 GLY A O 1
ATOM 961 N N . THR A 1 126 ? 1.733 12.162 11.613 1.00 79.50 126 THR A N 1
ATOM 962 C CA . THR A 1 126 ? 2.288 11.459 12.774 1.00 79.50 126 THR A CA 1
ATOM 963 C C . THR A 1 126 ? 3.636 10.855 12.404 1.00 79.50 126 THR A C 1
ATOM 965 O O . THR A 1 126 ? 3.847 10.498 11.243 1.00 79.50 126 THR A O 1
ATOM 968 N N . GLU A 1 127 ? 4.541 10.702 13.369 1.00 85.50 127 GLU A N 1
ATOM 969 C CA . GLU A 1 127 ? 5.733 9.888 13.141 1.00 85.50 127 GLU A CA 1
ATOM 970 C C . GLU A 1 127 ? 5.318 8.430 12.891 1.00 85.50 127 GLU A C 1
ATOM 972 O O . GLU A 1 127 ? 4.454 7.888 13.583 1.00 85.50 127 GLU A O 1
ATOM 977 N N . LEU A 1 128 ? 5.920 7.784 11.888 1.00 88.31 128 LEU A N 1
ATOM 978 C CA . LEU A 1 128 ? 5.652 6.374 11.624 1.00 88.31 128 LEU A CA 1
ATOM 979 C C . LEU A 1 128 ? 6.136 5.512 12.797 1.00 88.31 128 LEU A C 1
ATOM 981 O O . LEU A 1 128 ? 7.336 5.465 13.090 1.00 88.31 128 LEU A O 1
ATOM 985 N N . SER A 1 129 ? 5.205 4.772 13.402 1.00 91.06 129 SER A N 1
ATOM 986 C CA . SER A 1 129 ? 5.511 3.788 14.442 1.00 91.06 129 SER A CA 1
ATOM 987 C C . SER A 1 129 ? 6.414 2.666 13.916 1.00 91.06 129 SER A C 1
ATOM 989 O O . SER A 1 129 ? 6.544 2.452 12.704 1.00 91.06 129 SER A O 1
ATOM 991 N N . ILE A 1 130 ? 7.025 1.912 14.832 1.00 92.94 130 ILE A N 1
ATOM 992 C CA . ILE A 1 130 ? 7.864 0.751 14.499 1.00 92.94 130 ILE A CA 1
ATOM 993 C C . ILE A 1 130 ? 7.063 -0.276 13.680 1.00 92.94 130 ILE A C 1
ATOM 995 O O . ILE A 1 130 ? 7.569 -0.826 12.700 1.00 92.94 130 ILE A O 1
ATOM 999 N N . GLU A 1 131 ? 5.798 -0.492 14.029 1.00 95.50 131 GLU A N 1
ATOM 1000 C CA . GLU A 1 131 ? 4.886 -1.420 13.361 1.00 95.50 131 GLU A CA 1
ATOM 1001 C C . GLU A 1 131 ? 4.539 -0.941 11.951 1.00 95.50 131 GLU A C 1
ATOM 1003 O O . GLU A 1 131 ? 4.611 -1.726 11.004 1.00 95.50 131 GLU A O 1
ATOM 1008 N N . ALA A 1 132 ? 4.238 0.352 11.776 1.00 94.00 132 ALA A N 1
ATOM 1009 C CA . ALA A 1 132 ? 3.961 0.926 10.459 1.00 94.00 132 ALA A CA 1
ATOM 1010 C C . ALA A 1 132 ? 5.183 0.813 9.534 1.00 94.00 132 ALA A C 1
ATOM 1012 O O . ALA A 1 132 ? 5.072 0.359 8.394 1.00 94.00 132 ALA A O 1
ATOM 1013 N N . LYS A 1 133 ? 6.370 1.147 10.054 1.00 95.75 133 LYS A N 1
ATOM 1014 C CA . LYS A 1 133 ? 7.662 0.971 9.377 1.00 95.75 133 LYS A CA 1
ATOM 1015 C C . LYS A 1 133 ? 7.879 -0.491 8.956 1.00 95.75 133 LYS A C 1
ATOM 1017 O O . LYS A 1 133 ? 8.214 -0.780 7.805 1.00 95.75 133 LYS A O 1
ATOM 1022 N N . ALA A 1 134 ? 7.635 -1.437 9.862 1.00 96.38 134 ALA A N 1
ATOM 1023 C CA . ALA A 1 134 ? 7.776 -2.860 9.571 1.00 96.38 134 ALA A CA 1
ATOM 1024 C C . ALA A 1 134 ? 6.760 -3.370 8.532 1.00 96.38 134 ALA A C 1
ATOM 1026 O O . ALA A 1 134 ? 7.103 -4.234 7.721 1.00 96.38 134 ALA A O 1
ATOM 1027 N N . LEU A 1 135 ? 5.538 -2.834 8.530 1.00 97.31 135 LEU A N 1
ATOM 1028 C CA . LEU A 1 135 ? 4.510 -3.146 7.541 1.00 97.31 135 LEU A CA 1
ATOM 1029 C C . LEU A 1 135 ? 4.902 -2.648 6.142 1.00 97.31 135 LEU A C 1
ATOM 1031 O O . LEU A 1 135 ? 4.849 -3.430 5.194 1.00 97.31 135 LEU A O 1
ATOM 1035 N N . PHE A 1 136 ? 5.396 -1.411 6.005 1.00 97.62 136 PHE A N 1
ATOM 1036 C CA . PHE A 1 136 ? 5.924 -0.917 4.723 1.00 97.62 136 PHE A CA 1
ATOM 1037 C C . PHE A 1 136 ? 7.078 -1.774 4.203 1.00 97.62 136 PHE A C 1
ATOM 1039 O O . PHE A 1 136 ? 7.083 -2.143 3.027 1.00 97.62 136 PHE A O 1
ATOM 1046 N N . ARG A 1 137 ? 8.015 -2.162 5.078 1.00 97.56 137 ARG A N 1
ATOM 1047 C CA . ARG A 1 137 ? 9.097 -3.084 4.707 1.00 97.56 137 ARG A CA 1
ATOM 1048 C C . ARG A 1 137 ? 8.550 -4.404 4.158 1.00 97.56 137 ARG A C 1
ATOM 1050 O O . ARG A 1 137 ? 9.041 -4.871 3.135 1.00 97.56 137 ARG A O 1
ATOM 1057 N N . ALA A 1 138 ? 7.545 -4.991 4.809 1.00 97.94 138 ALA A N 1
ATOM 1058 C CA . ALA A 1 138 ? 6.933 -6.240 4.358 1.00 97.94 138 ALA A CA 1
ATOM 1059 C C . ALA A 1 138 ? 6.236 -6.081 2.995 1.00 97.94 138 ALA A C 1
ATOM 1061 O O . ALA A 1 138 ? 6.420 -6.922 2.117 1.00 97.94 138 ALA A O 1
ATOM 1062 N N . ILE A 1 139 ? 5.501 -4.982 2.788 1.00 98.25 139 ILE A N 1
ATOM 1063 C CA . ILE A 1 139 ? 4.847 -4.684 1.505 1.00 98.25 139 ILE A CA 1
ATOM 1064 C C . ILE A 1 139 ? 5.889 -4.588 0.384 1.00 98.25 139 ILE A C 1
ATOM 1066 O O . ILE A 1 139 ? 5.737 -5.231 -0.655 1.00 98.25 139 ILE A O 1
ATOM 1070 N N . VAL A 1 140 ? 6.973 -3.837 0.608 1.00 97.88 140 VAL A N 1
ATOM 1071 C CA . VAL A 1 140 ? 8.057 -3.691 -0.373 1.00 97.88 140 VAL A CA 1
ATOM 1072 C C . VAL A 1 140 ? 8.728 -5.031 -0.662 1.00 97.88 140 VAL A C 1
ATOM 1074 O O . VAL A 1 140 ? 8.963 -5.344 -1.823 1.00 97.88 140 VAL A O 1
ATOM 1077 N N . GLN A 1 141 ? 8.988 -5.859 0.352 1.00 97.94 141 GLN A N 1
ATOM 1078 C CA . GLN A 1 141 ? 9.584 -7.184 0.152 1.00 97.94 141 GLN A CA 1
ATOM 1079 C C . GLN A 1 141 ? 8.734 -8.085 -0.753 1.00 97.94 141 GLN A C 1
ATOM 1081 O O . GLN A 1 141 ? 9.281 -8.779 -1.610 1.00 97.94 141 GLN A O 1
ATOM 1086 N N . VAL A 1 142 ? 7.408 -8.074 -0.586 1.00 97.81 142 VAL A N 1
ATOM 1087 C CA . VAL A 1 142 ? 6.499 -8.858 -1.437 1.00 97.81 142 VAL A CA 1
ATOM 1088 C C . VAL A 1 142 ? 6.437 -8.284 -2.850 1.00 97.81 142 VAL A C 1
ATOM 1090 O O . VAL A 1 142 ? 6.490 -9.042 -3.815 1.00 97.81 142 VAL A O 1
ATOM 1093 N N . ALA A 1 143 ? 6.379 -6.957 -2.981 1.00 96.88 143 ALA A N 1
ATOM 1094 C CA . ALA A 1 143 ? 6.384 -6.292 -4.279 1.00 96.88 143 ALA A CA 1
ATOM 1095 C C . ALA A 1 143 ? 7.666 -6.594 -5.069 1.00 96.88 143 ALA A C 1
ATOM 1097 O O . ALA A 1 143 ? 7.591 -7.009 -6.218 1.00 96.88 143 ALA A O 1
ATOM 1098 N N . VAL A 1 144 ? 8.834 -6.470 -4.434 1.00 96.44 144 VAL A N 1
ATOM 1099 C CA . VAL A 1 144 ? 10.142 -6.774 -5.037 1.00 96.44 144 VAL A CA 1
ATOM 1100 C C . VAL A 1 144 ? 10.233 -8.237 -5.472 1.00 96.44 144 VAL A C 1
ATOM 1102 O O . VAL A 1 144 ? 10.726 -8.522 -6.558 1.00 96.44 144 VAL A O 1
ATOM 1105 N N . ARG A 1 145 ? 9.713 -9.172 -4.665 1.00 96.25 145 ARG A N 1
ATOM 1106 C CA . ARG A 1 145 ? 9.699 -10.608 -4.999 1.00 96.25 145 ARG A CA 1
ATOM 1107 C C . ARG A 1 145 ? 8.891 -10.931 -6.260 1.00 96.25 145 ARG A C 1
ATOM 1109 O O . ARG A 1 145 ? 9.156 -11.945 -6.894 1.00 96.25 145 ARG A O 1
ATOM 1116 N N . HIS A 1 146 ? 7.889 -10.114 -6.571 1.00 96.44 146 HIS A N 1
ATOM 1117 C CA . HIS A 1 146 ? 6.960 -10.319 -7.681 1.00 96.44 146 HIS A CA 1
ATOM 1118 C C . HIS A 1 146 ? 6.954 -9.128 -8.642 1.00 96.44 146 HIS A C 1
ATOM 1120 O O . HIS A 1 146 ? 5.915 -8.804 -9.227 1.00 96.44 146 HIS A O 1
ATOM 1126 N N . VAL A 1 147 ? 8.093 -8.445 -8.773 1.00 95.50 147 VAL A N 1
ATOM 1127 C CA . VAL A 1 147 ? 8.221 -7.206 -9.546 1.00 95.50 147 VAL A CA 1
ATOM 1128 C C . VAL A 1 147 ? 7.795 -7.389 -11.003 1.00 95.50 147 VAL A C 1
ATOM 1130 O O . VAL A 1 147 ? 7.149 -6.515 -11.576 1.00 95.50 147 VAL A O 1
ATOM 1133 N N . GLU A 1 148 ? 8.046 -8.566 -11.575 1.00 94.25 148 GLU A N 1
ATOM 1134 C CA . GLU A 1 148 ? 7.670 -8.943 -12.935 1.00 94.25 148 GLU A CA 1
ATOM 1135 C C . GLU A 1 148 ? 6.152 -8.989 -13.164 1.00 94.25 148 GLU A C 1
ATOM 1137 O O . GLU A 1 148 ? 5.689 -8.920 -14.303 1.00 94.25 148 GLU A O 1
ATOM 1142 N N . CYS A 1 149 ? 5.375 -9.104 -12.085 1.00 95.00 149 CYS A N 1
ATOM 1143 C CA . CYS A 1 149 ? 3.917 -9.158 -12.111 1.00 95.00 149 CYS A CA 1
ATOM 1144 C C . CYS A 1 149 ? 3.255 -7.804 -11.801 1.00 95.00 149 CYS A C 1
ATOM 1146 O O . CYS A 1 149 ? 2.029 -7.708 -11.894 1.00 95.00 149 CYS A O 1
ATOM 1148 N N . ILE A 1 150 ? 4.021 -6.775 -11.417 1.00 94.19 150 ILE A N 1
ATOM 1149 C CA . ILE A 1 150 ? 3.471 -5.463 -11.060 1.00 94.19 150 ILE A CA 1
ATOM 1150 C C . ILE A 1 150 ? 3.035 -4.732 -12.328 1.00 94.19 150 ILE A C 1
ATOM 1152 O O . ILE A 1 150 ? 3.833 -4.453 -13.223 1.00 94.19 150 ILE A O 1
ATOM 1156 N N . ARG A 1 151 ? 1.756 -4.357 -12.386 1.00 93.00 151 ARG A N 1
ATOM 1157 C CA . ARG A 1 151 ? 1.230 -3.531 -13.477 1.00 93.00 151 ARG A CA 1
ATOM 1158 C C . ARG A 1 151 ? 1.621 -2.071 -13.303 1.00 93.00 151 ARG A C 1
ATOM 1160 O O . ARG A 1 151 ? 1.730 -1.590 -12.177 1.00 93.00 151 ARG A O 1
ATOM 1167 N N . GLY A 1 152 ? 1.698 -1.324 -14.404 1.00 92.12 152 GLY A N 1
ATOM 1168 C CA . GLY A 1 152 ? 1.988 0.116 -14.377 1.00 92.12 152 GLY A CA 1
ATOM 1169 C C . GLY A 1 152 ? 1.153 0.900 -13.350 1.00 92.12 152 GLY A C 1
ATOM 1170 O O . GLY A 1 152 ? 1.699 1.603 -12.504 1.00 92.12 152 GLY A O 1
ATOM 1171 N N . SER A 1 153 ? -0.166 0.699 -13.313 1.00 92.19 153 SER A N 1
ATOM 1172 C CA . SER A 1 153 ? -1.028 1.373 -12.330 1.00 92.19 153 SER A CA 1
ATOM 1173 C C . SER A 1 153 ? -0.689 1.019 -10.873 1.00 92.19 153 SER A C 1
ATOM 1175 O O . SER A 1 153 ? -0.781 1.861 -9.986 1.00 92.19 153 SER A O 1
ATOM 1177 N N . GLU A 1 154 ? -0.308 -0.234 -10.609 1.00 94.62 154 GLU A N 1
ATOM 1178 C CA . GLU A 1 154 ? 0.043 -0.714 -9.265 1.00 94.62 154 GLU A CA 1
ATOM 1179 C C . GLU A 1 154 ? 1.393 -0.153 -8.836 1.00 94.62 154 GLU A C 1
ATOM 1181 O O . GLU A 1 154 ? 1.529 0.303 -7.706 1.00 94.62 154 GLU A O 1
ATOM 1186 N N . MET A 1 155 ? 2.349 -0.105 -9.764 1.00 94.50 155 MET A N 1
ATOM 1187 C CA . MET A 1 155 ? 3.647 0.529 -9.576 1.00 94.50 155 MET A CA 1
ATOM 1188 C C . MET A 1 155 ? 3.495 1.998 -9.174 1.00 94.50 155 MET A C 1
ATOM 1190 O O . MET A 1 155 ? 4.059 2.392 -8.161 1.00 94.50 155 MET A O 1
ATOM 1194 N N . ALA A 1 156 ? 2.690 2.787 -9.894 1.00 93.81 156 ALA A N 1
ATOM 1195 C CA . ALA A 1 156 ? 2.483 4.201 -9.567 1.00 93.81 156 ALA A CA 1
ATOM 1196 C C . ALA A 1 156 ? 1.834 4.412 -8.187 1.00 93.81 156 ALA A C 1
ATOM 1198 O O . ALA A 1 156 ? 2.228 5.309 -7.442 1.00 93.81 156 ALA A O 1
ATOM 1199 N N . VAL A 1 157 ? 0.834 3.595 -7.832 1.00 95.12 157 VAL A N 1
ATOM 1200 C CA . VAL A 1 157 ? 0.157 3.688 -6.527 1.00 95.12 157 VAL A CA 1
ATOM 1201 C C . VAL A 1 157 ? 1.089 3.253 -5.396 1.00 95.12 157 VAL A C 1
ATOM 1203 O O . VAL A 1 157 ? 1.145 3.917 -4.361 1.00 95.12 157 VAL A O 1
ATOM 1206 N N . LEU A 1 158 ? 1.834 2.165 -5.597 1.00 95.94 158 LEU A N 1
ATOM 1207 C CA . LEU A 1 158 ? 2.753 1.621 -4.608 1.00 95.94 158 LEU A CA 1
ATOM 1208 C C . LEU A 1 158 ? 3.916 2.580 -4.338 1.00 95.94 158 LEU A C 1
ATOM 1210 O O . LEU A 1 158 ? 4.177 2.888 -3.176 1.00 95.94 158 LEU A O 1
ATOM 1214 N N . THR A 1 159 ? 4.590 3.079 -5.381 1.00 95.00 159 THR A N 1
ATOM 1215 C CA . THR A 1 159 ? 5.716 4.008 -5.203 1.00 95.00 159 THR A CA 1
ATOM 1216 C C . THR A 1 159 ? 5.267 5.297 -4.548 1.00 95.00 159 THR A C 1
ATOM 1218 O O . THR A 1 159 ? 5.913 5.734 -3.602 1.00 95.00 159 THR A O 1
ATOM 1221 N N . HIS A 1 160 ? 4.133 5.860 -4.971 1.00 93.88 160 HIS A N 1
ATOM 1222 C CA . HIS A 1 160 ? 3.567 7.033 -4.319 1.00 93.88 160 HIS A CA 1
ATOM 1223 C C . HIS A 1 160 ? 3.259 6.752 -2.844 1.00 93.88 160 HIS A C 1
ATOM 1225 O O . HIS A 1 160 ? 3.702 7.509 -1.991 1.00 93.88 160 HIS A O 1
ATOM 1231 N N . GLY A 1 161 ? 2.559 5.657 -2.524 1.00 94.12 161 GLY A N 1
ATOM 1232 C CA . GLY A 1 161 ? 2.192 5.318 -1.145 1.00 94.12 161 GLY A CA 1
ATOM 1233 C C . GLY A 1 161 ? 3.394 5.117 -0.217 1.00 94.12 161 GLY A C 1
ATOM 1234 O O . GLY A 1 161 ? 3.387 5.599 0.913 1.00 94.12 161 GLY A O 1
ATOM 1235 N N . VAL A 1 162 ? 4.443 4.442 -0.692 1.00 94.44 162 VAL A N 1
ATOM 1236 C CA . VAL A 1 162 ? 5.679 4.229 0.077 1.00 94.44 162 VAL A CA 1
ATOM 1237 C C . VAL A 1 162 ? 6.459 5.540 0.240 1.00 94.44 162 VAL A C 1
ATOM 1239 O O . VAL A 1 162 ? 6.882 5.875 1.345 1.00 94.44 162 VAL A O 1
ATOM 1242 N N . ALA A 1 163 ? 6.580 6.323 -0.832 1.00 91.88 163 ALA A N 1
ATOM 1243 C CA . ALA A 1 163 ? 7.305 7.588 -0.836 1.00 91.88 163 ALA A CA 1
ATOM 1244 C C . ALA A 1 163 ? 6.640 8.674 0.023 1.00 91.88 163 ALA A C 1
ATOM 1246 O O . ALA A 1 163 ? 7.329 9.433 0.701 1.00 91.88 163 ALA A O 1
ATOM 1247 N N . THR A 1 164 ? 5.304 8.740 0.043 1.00 91.00 164 THR A N 1
ATOM 1248 C CA . THR A 1 164 ? 4.579 9.680 0.911 1.00 91.00 164 THR A CA 1
ATOM 1249 C C . THR A 1 164 ? 4.614 9.283 2.379 1.00 91.00 164 THR A C 1
ATOM 1251 O O . THR A 1 164 ? 4.355 10.128 3.231 1.00 91.00 164 THR A O 1
ATOM 1254 N N . ALA A 1 165 ? 4.885 8.012 2.688 1.00 90.38 165 ALA A N 1
ATOM 1255 C CA . ALA A 1 165 ? 5.061 7.566 4.062 1.00 90.38 165 ALA A CA 1
ATOM 1256 C C . ALA A 1 165 ? 6.424 7.999 4.606 1.00 90.38 165 ALA A C 1
ATOM 1258 O O . ALA A 1 165 ? 6.485 8.633 5.654 1.00 90.38 165 ALA A O 1
ATOM 1259 N N . ASP A 1 166 ? 7.499 7.673 3.888 1.00 91.19 166 ASP A N 1
ATOM 1260 C CA . ASP A 1 166 ? 8.852 8.099 4.233 1.00 91.19 166 ASP A CA 1
ATOM 1261 C C . ASP A 1 166 ? 9.761 7.994 3.003 1.00 91.19 166 ASP A C 1
ATOM 1263 O O . ASP A 1 166 ? 10.198 6.906 2.618 1.00 91.19 166 ASP A O 1
ATOM 1267 N N . MET A 1 167 ? 10.056 9.136 2.382 1.00 87.06 167 MET A N 1
ATOM 1268 C CA . MET A 1 167 ? 10.909 9.195 1.193 1.00 87.06 167 MET A CA 1
ATOM 1269 C C . MET A 1 167 ? 12.339 8.711 1.475 1.00 87.06 167 MET A C 1
ATOM 1271 O O . MET A 1 167 ? 12.969 8.115 0.604 1.00 87.06 167 MET A O 1
ATOM 1275 N N . LYS A 1 168 ? 12.846 8.943 2.692 1.00 88.94 168 LYS A N 1
ATOM 1276 C CA . LYS A 1 168 ? 14.238 8.661 3.076 1.00 88.94 168 LYS A CA 1
ATOM 1277 C C . LYS A 1 168 ? 14.426 7.247 3.611 1.00 88.94 168 LYS A C 1
ATOM 1279 O O . LYS A 1 168 ? 15.556 6.812 3.841 1.00 88.94 168 LYS A O 1
ATOM 1284 N N . ALA A 1 169 ? 13.338 6.510 3.814 1.00 89.81 169 ALA A N 1
ATOM 1285 C CA . ALA A 1 169 ? 13.423 5.154 4.310 1.00 89.81 169 ALA A CA 1
ATOM 1286 C C . ALA A 1 169 ? 14.159 4.228 3.320 1.00 89.81 169 ALA A C 1
ATOM 1288 O O . ALA A 1 169 ? 13.895 4.263 2.113 1.00 89.81 169 ALA A O 1
ATOM 1289 N N . PRO A 1 170 ? 15.002 3.299 3.813 1.00 91.50 170 PRO A N 1
ATOM 1290 C CA . PRO A 1 170 ? 15.718 2.357 2.955 1.00 91.50 170 PRO A CA 1
ATOM 1291 C C . PRO A 1 170 ? 14.804 1.527 2.044 1.00 91.50 170 PRO A C 1
ATOM 1293 O O . PRO A 1 170 ? 15.164 1.258 0.903 1.00 91.50 170 PRO A O 1
ATOM 1296 N N . TRP A 1 171 ? 13.602 1.157 2.509 1.00 93.12 171 TRP A N 1
ATOM 1297 C CA . TRP A 1 171 ? 12.645 0.397 1.691 1.00 93.12 171 TRP A CA 1
ATOM 1298 C C . TRP A 1 171 ? 12.112 1.195 0.498 1.00 93.12 171 TRP A C 1
ATOM 1300 O O . TRP A 1 171 ? 11.779 0.594 -0.520 1.00 93.12 171 TRP A O 1
ATOM 1310 N N . THR A 1 172 ? 12.059 2.525 0.588 1.00 93.25 172 THR A N 1
ATOM 1311 C CA . THR A 1 172 ? 11.618 3.387 -0.513 1.00 93.25 172 THR A CA 1
ATOM 1312 C C . THR A 1 172 ? 12.653 3.338 -1.622 1.00 93.25 172 THR A C 1
ATOM 1314 O O . THR A 1 172 ? 12.320 3.035 -2.765 1.00 93.25 172 THR A O 1
ATOM 1317 N N . ARG A 1 173 ? 13.932 3.501 -1.264 1.00 91.31 173 ARG A N 1
ATOM 1318 C CA . ARG A 1 173 ? 15.045 3.346 -2.204 1.00 91.31 173 ARG A CA 1
ATOM 1319 C C . ARG A 1 173 ? 15.085 1.945 -2.813 1.00 91.31 173 ARG A C 1
ATOM 1321 O O . ARG A 1 173 ? 15.162 1.831 -4.030 1.00 91.31 173 ARG A O 1
ATOM 1328 N N . THR A 1 174 ? 14.983 0.888 -1.999 1.00 93.81 174 THR A N 1
ATOM 1329 C CA . THR A 1 174 ? 14.968 -0.501 -2.493 1.00 93.81 174 THR A CA 1
ATOM 1330 C C . THR A 1 174 ? 13.877 -0.714 -3.537 1.00 93.81 174 THR A C 1
ATOM 1332 O O . THR A 1 174 ? 14.163 -1.242 -4.610 1.00 93.81 174 THR A O 1
ATOM 1335 N N . LEU A 1 175 ? 12.647 -0.276 -3.244 1.00 95.31 175 LEU A N 1
ATOM 1336 C CA . LEU A 1 175 ? 11.525 -0.396 -4.169 1.00 95.31 175 LEU A CA 1
ATOM 1337 C C . LEU A 1 175 ? 11.816 0.320 -5.491 1.00 95.31 175 LEU A C 1
ATOM 1339 O O . LEU A 1 175 ? 11.628 -0.267 -6.553 1.00 95.31 175 LEU A O 1
ATOM 1343 N N . LEU A 1 176 ? 12.267 1.574 -5.427 1.00 93.06 176 LEU A N 1
ATOM 1344 C CA . LEU A 1 176 ? 12.494 2.383 -6.620 1.00 93.06 176 LEU A CA 1
ATOM 1345 C C . LEU A 1 176 ? 13.612 1.814 -7.486 1.00 93.06 176 LEU A C 1
ATOM 1347 O O . LEU A 1 176 ? 13.365 1.617 -8.668 1.00 93.06 176 LEU A O 1
ATOM 1351 N N . CYS A 1 177 ? 14.769 1.469 -6.908 1.00 92.38 177 CYS A N 1
ATOM 1352 C CA . CYS A 1 177 ? 15.868 0.846 -7.651 1.00 92.38 177 CYS A CA 1
ATOM 1353 C C . CYS A 1 177 ? 15.413 -0.449 -8.332 1.00 92.38 177 CYS A C 1
ATOM 1355 O O . CYS A 1 177 ? 15.599 -0.607 -9.535 1.00 92.38 177 CYS A O 1
ATOM 1357 N N . THR A 1 178 ? 14.726 -1.333 -7.595 1.00 93.81 178 THR A N 1
ATOM 1358 C CA . THR A 1 178 ? 14.232 -2.597 -8.167 1.00 93.81 178 THR A CA 1
ATOM 1359 C C . THR A 1 178 ? 13.270 -2.342 -9.323 1.00 93.81 178 THR A C 1
ATOM 1361 O O . THR A 1 178 ? 13.393 -2.971 -10.369 1.00 93.81 178 THR A O 1
ATOM 1364 N N . LEU A 1 179 ? 12.320 -1.415 -9.168 1.00 93.12 179 LEU A N 1
ATOM 1365 C CA . LEU A 1 179 ? 11.384 -1.094 -10.240 1.00 93.12 179 LEU A CA 1
ATOM 1366 C C . LEU A 1 179 ? 12.112 -0.487 -11.440 1.00 93.12 179 LEU A C 1
ATOM 1368 O O . LEU A 1 179 ? 11.891 -0.939 -12.553 1.00 93.12 179 LEU A O 1
ATOM 1372 N N . THR A 1 180 ? 12.997 0.492 -11.262 1.00 90.12 180 THR A N 1
ATOM 1373 C CA . THR A 1 180 ? 13.666 1.154 -12.393 1.00 90.12 180 THR A CA 1
ATOM 1374 C C . THR A 1 180 ? 14.634 0.249 -13.147 1.00 90.12 180 THR A C 1
ATOM 1376 O O . THR A 1 180 ? 14.803 0.421 -14.350 1.00 90.12 180 THR A O 1
ATOM 1379 N N . GLU A 1 181 ? 15.255 -0.711 -12.463 1.00 91.06 181 GLU A N 1
ATOM 1380 C CA . GLU A 1 181 ? 16.234 -1.629 -13.054 1.00 91.06 181 GLU A CA 1
ATOM 1381 C C . GLU A 1 181 ? 15.579 -2.860 -13.695 1.00 91.06 181 GLU A C 1
ATOM 1383 O O . GLU A 1 181 ? 16.196 -3.527 -14.529 1.00 91.06 181 GLU A O 1
ATOM 1388 N N . HIS A 1 182 ? 14.330 -3.180 -13.338 1.00 94.06 182 HIS A N 1
ATOM 1389 C CA . HIS A 1 182 ? 13.690 -4.387 -13.840 1.00 94.06 182 HIS A CA 1
ATOM 1390 C C . HIS A 1 182 ? 13.298 -4.257 -15.330 1.00 94.06 182 HIS A C 1
ATOM 1392 O O . HIS A 1 182 ? 12.586 -3.319 -15.703 1.00 94.06 182 HIS A O 1
ATOM 1398 N N . PRO A 1 183 ? 13.656 -5.225 -16.202 1.00 91.75 183 PRO A N 1
ATOM 1399 C CA . PRO A 1 183 ? 13.422 -5.127 -17.648 1.00 91.75 183 PRO A CA 1
ATOM 1400 C C . PRO A 1 183 ? 11.955 -4.944 -18.059 1.00 91.75 183 PRO A C 1
ATOM 1402 O O . PRO A 1 183 ? 11.671 -4.353 -19.100 1.00 91.75 183 PRO A O 1
ATOM 1405 N N . CYS A 1 184 ? 11.002 -5.437 -17.258 1.00 87.81 184 CYS A N 1
ATOM 1406 C CA . CYS A 1 184 ? 9.578 -5.294 -17.578 1.00 87.81 184 CYS A CA 1
ATOM 1407 C C . CYS A 1 184 ? 9.043 -3.873 -17.351 1.00 87.81 184 CYS A C 1
ATOM 1409 O O . CYS A 1 184 ? 7.981 -3.534 -17.872 1.00 87.81 184 CYS A O 1
ATOM 1411 N N . THR A 1 185 ? 9.747 -3.037 -16.587 1.00 88.31 185 THR A N 1
ATOM 1412 C CA . THR A 1 185 ? 9.249 -1.724 -16.167 1.00 88.31 185 THR A CA 1
ATOM 1413 C C . THR A 1 185 ? 9.053 -0.789 -17.342 1.00 88.31 185 THR A C 1
ATOM 1415 O O . THR A 1 185 ? 8.014 -0.141 -17.422 1.00 88.31 185 THR A O 1
ATOM 1418 N N . GLY A 1 186 ? 9.983 -0.773 -18.301 1.00 87.06 186 GLY A N 1
ATOM 1419 C CA . GLY A 1 186 ? 9.854 0.059 -19.499 1.00 87.06 186 GLY A CA 1
ATOM 1420 C C . GLY A 1 186 ? 8.549 -0.199 -20.257 1.00 87.06 186 GLY A C 1
ATOM 1421 O O . GLY A 1 186 ? 7.896 0.745 -20.697 1.00 87.06 186 GLY A O 1
ATOM 1422 N N . GLU A 1 187 ? 8.121 -1.460 -20.342 1.00 88.44 187 GLU A N 1
ATOM 1423 C CA . GLU A 1 187 ? 6.839 -1.815 -20.953 1.00 88.44 187 GLU A CA 1
ATOM 1424 C C . GLU A 1 187 ? 5.655 -1.397 -20.071 1.00 88.44 187 GLU A C 1
ATOM 1426 O O . GLU A 1 187 ? 4.697 -0.812 -20.567 1.00 88.44 187 GLU A O 1
ATOM 1431 N N . GLN A 1 188 ? 5.730 -1.604 -18.753 1.00 89.75 188 GLN A N 1
ATOM 1432 C CA . GLN A 1 188 ? 4.667 -1.187 -17.828 1.00 89.75 188 GLN A CA 1
ATOM 1433 C C . GLN A 1 188 ? 4.428 0.330 -17.826 1.00 89.75 188 GLN A C 1
ATOM 1435 O O . GLN A 1 188 ? 3.283 0.765 -17.701 1.00 89.75 188 GLN A O 1
ATOM 1440 N N . LEU A 1 189 ? 5.481 1.137 -17.992 1.00 88.69 189 LEU A N 1
ATOM 1441 C CA . LEU A 1 189 ? 5.382 2.598 -18.059 1.00 88.69 189 LEU A CA 1
ATOM 1442 C C . LEU A 1 189 ? 4.604 3.081 -19.292 1.00 88.69 189 LEU A C 1
ATOM 1444 O O . LEU A 1 189 ? 3.888 4.075 -19.201 1.00 88.69 189 LEU A O 1
ATOM 1448 N N . ARG A 1 190 ? 4.687 2.371 -20.426 1.00 88.19 190 ARG A N 1
ATOM 1449 C CA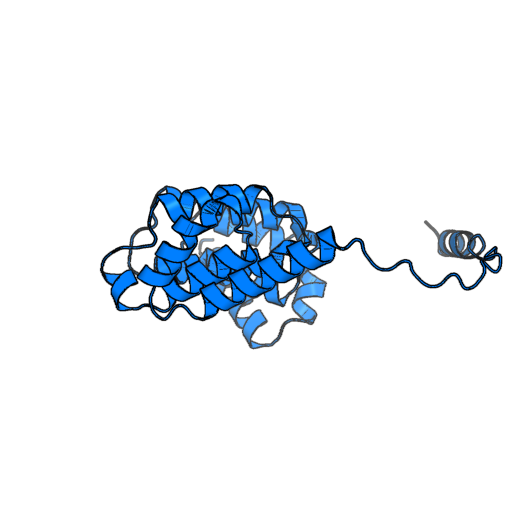 . ARG A 1 190 ? 3.973 2.736 -21.666 1.00 88.19 190 ARG A CA 1
ATOM 1450 C C . ARG A 1 190 ? 2.456 2.642 -21.536 1.00 88.19 190 ARG A C 1
ATOM 1452 O O . ARG A 1 190 ? 1.741 3.358 -22.229 1.00 88.19 190 ARG A O 1
ATOM 1459 N N . HIS A 1 191 ? 1.977 1.773 -20.648 1.00 87.94 191 HIS A N 1
ATOM 1460 C CA . HIS A 1 191 ? 0.549 1.535 -20.416 1.00 87.94 191 HIS A CA 1
ATOM 1461 C C . HIS A 1 191 ? -0.022 2.363 -19.258 1.00 87.94 191 HIS A C 1
ATOM 1463 O O . HIS A 1 191 ? -1.208 2.244 -18.944 1.00 87.94 191 HIS A O 1
ATOM 1469 N N . MET A 1 192 ? 0.796 3.192 -18.602 1.00 92.62 192 MET A N 1
ATOM 1470 C CA . MET A 1 192 ? 0.327 4.077 -17.538 1.00 92.62 192 MET A CA 1
ATOM 1471 C C . MET A 1 192 ? -0.506 5.229 -18.096 1.00 92.62 192 MET A C 1
ATOM 1473 O O . MET A 1 192 ? -0.203 5.819 -19.133 1.00 92.62 192 MET A O 1
ATOM 1477 N N . LYS A 1 193 ? -1.522 5.634 -17.334 1.00 93.75 193 LYS A N 1
ATOM 1478 C CA . LYS A 1 193 ? -2.202 6.910 -17.579 1.00 93.75 193 LYS A CA 1
ATOM 1479 C C . LYS A 1 193 ? -1.256 8.065 -17.260 1.00 93.75 193 LYS A C 1
ATOM 1481 O O . LYS A 1 193 ? -0.433 7.961 -16.354 1.00 93.75 193 LYS A O 1
ATOM 1486 N N . THR A 1 194 ? -1.456 9.219 -17.896 1.00 92.62 194 THR A N 1
ATOM 1487 C CA . THR A 1 194 ? -0.622 10.417 -17.684 1.00 92.62 194 THR A CA 1
ATOM 1488 C C . THR A 1 194 ? -0.441 10.757 -16.205 1.00 92.62 194 THR A C 1
ATOM 1490 O O . THR A 1 194 ? 0.679 10.957 -15.760 1.00 92.62 194 THR A O 1
ATOM 1493 N N . LYS A 1 195 ? -1.521 10.735 -15.411 1.00 90.25 195 LYS A N 1
ATOM 1494 C CA . LYS A 1 195 ? -1.460 11.009 -13.965 1.00 90.25 195 LYS A CA 1
ATOM 1495 C C . LYS A 1 195 ? -0.617 9.988 -13.189 1.00 90.25 195 LYS A C 1
ATOM 1497 O O . LYS A 1 195 ? 0.081 10.360 -12.253 1.00 90.25 195 LYS A O 1
ATOM 1502 N N . GLU A 1 196 ? -0.702 8.711 -13.554 1.00 92.81 196 GLU A N 1
ATOM 1503 C CA . GLU A 1 196 ? 0.066 7.633 -12.917 1.00 92.81 196 GLU A CA 1
ATOM 1504 C C . GLU A 1 196 ? 1.556 7.801 -13.222 1.00 92.81 196 GLU A C 1
ATOM 1506 O O . GLU A 1 196 ? 2.379 7.766 -12.308 1.00 92.81 196 GLU A O 1
ATOM 1511 N N . LEU A 1 197 ? 1.881 8.097 -14.484 1.00 92.31 197 LEU A N 1
ATOM 1512 C CA . LEU A 1 197 ? 3.243 8.377 -14.918 1.00 92.31 197 LEU A CA 1
ATOM 1513 C C . LEU A 1 197 ? 3.808 9.636 -14.246 1.00 92.31 197 LEU A C 1
ATOM 1515 O O . LEU A 1 197 ? 4.927 9.602 -13.743 1.00 92.31 197 LEU A O 1
ATOM 1519 N N . SER A 1 198 ? 3.037 10.726 -14.168 1.00 90.06 198 SER A N 1
ATOM 1520 C CA . SER A 1 198 ? 3.456 11.953 -13.478 1.00 90.06 198 SER A CA 1
ATOM 1521 C C . SER A 1 198 ? 3.768 11.703 -12.004 1.00 90.06 198 SER A C 1
ATOM 1523 O O . SER A 1 198 ? 4.791 12.176 -11.517 1.00 90.06 198 SER A O 1
ATOM 1525 N N . ASN A 1 199 ? 2.933 10.932 -11.301 1.00 88.31 199 ASN A N 1
ATOM 1526 C CA . ASN A 1 199 ? 3.194 10.567 -9.909 1.00 88.31 199 ASN A CA 1
ATOM 1527 C C . ASN A 1 199 ? 4.467 9.726 -9.777 1.00 88.31 199 ASN A C 1
ATOM 1529 O O . ASN A 1 199 ? 5.280 9.984 -8.895 1.00 88.31 199 ASN A O 1
ATOM 1533 N N . PHE A 1 200 ? 4.652 8.740 -10.657 1.00 90.75 200 PHE A N 1
ATOM 1534 C CA . PHE A 1 200 ? 5.832 7.881 -10.647 1.00 90.75 200 PHE A CA 1
ATOM 1535 C C . PHE A 1 200 ? 7.123 8.680 -10.889 1.00 90.75 200 PHE A C 1
ATOM 1537 O O . PHE A 1 200 ? 8.073 8.566 -10.118 1.00 90.75 200 PHE A O 1
ATOM 1544 N N . VAL A 1 201 ? 7.134 9.552 -11.902 1.00 89.75 201 VAL A N 1
ATOM 1545 C CA . VAL A 1 201 ? 8.272 10.432 -12.214 1.00 89.75 201 VAL A CA 1
ATOM 1546 C C . VAL A 1 201 ? 8.536 11.430 -11.088 1.00 89.75 201 VAL A C 1
ATOM 1548 O O . VAL A 1 201 ? 9.693 11.665 -10.747 1.00 89.75 201 VAL A O 1
ATOM 1551 N N . TRP A 1 202 ? 7.486 11.989 -10.477 1.00 88.88 202 TRP A N 1
ATOM 1552 C CA . TRP A 1 202 ? 7.636 12.859 -9.312 1.00 88.88 202 TRP A CA 1
ATOM 1553 C C . TRP A 1 202 ? 8.335 12.129 -8.163 1.00 88.88 202 TRP A C 1
ATOM 1555 O O . TRP A 1 202 ? 9.288 12.665 -7.614 1.00 88.88 202 TRP A O 1
ATOM 1565 N N . VAL A 1 203 ? 7.943 10.890 -7.841 1.00 89.94 203 VAL A N 1
ATOM 1566 C CA . VAL A 1 203 ? 8.627 10.107 -6.796 1.00 89.94 203 VAL A CA 1
ATOM 1567 C C . VAL A 1 203 ? 10.103 9.885 -7.142 1.00 89.94 203 VAL A C 1
ATOM 1569 O O . VAL A 1 203 ? 10.963 10.070 -6.283 1.00 89.94 203 VAL A O 1
ATOM 1572 N N . LEU A 1 204 ? 10.416 9.534 -8.394 1.00 86.94 204 LEU A N 1
ATOM 1573 C CA . LEU A 1 204 ? 11.803 9.327 -8.825 1.00 86.94 204 LEU A CA 1
ATOM 1574 C C . LEU A 1 204 ? 12.655 10.595 -8.705 1.00 86.94 204 LEU A C 1
ATOM 1576 O O . LEU A 1 204 ? 13.805 10.515 -8.269 1.00 86.94 204 LEU A O 1
ATOM 1580 N N . SER A 1 205 ? 12.101 11.765 -9.039 1.00 83.94 205 SER A N 1
ATOM 1581 C CA . SER A 1 205 ? 12.844 13.027 -8.952 1.00 83.94 205 SER A CA 1
ATOM 1582 C C . SER A 1 205 ? 13.223 13.392 -7.518 1.00 83.94 205 SER A C 1
ATOM 1584 O O . SER A 1 205 ? 14.262 14.008 -7.303 1.00 83.94 205 SER A O 1
ATOM 1586 N N . GLN A 1 206 ? 12.426 12.972 -6.531 1.00 78.19 206 GLN A N 1
ATOM 1587 C CA . GLN A 1 206 ? 12.726 13.222 -5.120 1.00 78.19 206 GLN A CA 1
ATOM 1588 C C . GLN A 1 206 ? 13.881 12.363 -4.587 1.00 78.19 206 GLN A C 1
ATOM 1590 O O . GLN A 1 206 ? 14.533 12.764 -3.631 1.00 78.19 206 GLN A O 1
ATOM 1595 N N . VAL A 1 207 ? 14.149 11.201 -5.192 1.00 69.62 207 VAL A N 1
ATOM 1596 C CA . VAL A 1 207 ? 15.222 10.285 -4.755 1.00 69.62 207 VAL A CA 1
ATOM 1597 C C . VAL A 1 207 ? 16.525 10.508 -5.525 1.00 69.62 207 VAL A C 1
ATOM 1599 O O . VAL A 1 207 ? 1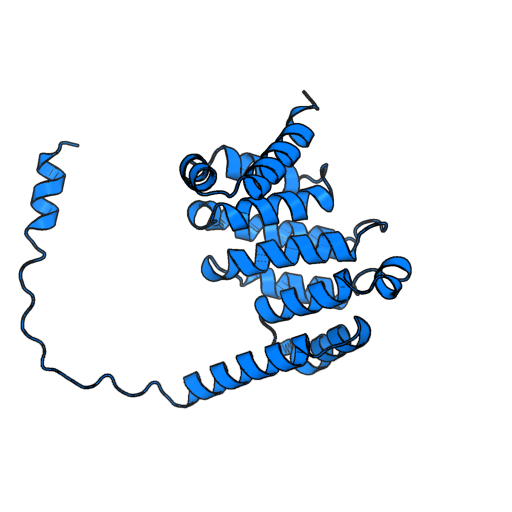7.603 10.274 -4.987 1.00 69.62 207 VAL A O 1
ATOM 1602 N N . GLY A 1 208 ? 16.446 10.996 -6.767 1.00 56.94 208 GLY A N 1
ATOM 1603 C CA . GLY A 1 208 ? 17.616 11.331 -7.589 1.00 56.94 208 GLY A CA 1
ATOM 1604 C C . GLY A 1 208 ? 18.264 12.690 -7.290 1.00 56.94 208 GLY A C 1
ATOM 1605 O O . GLY A 1 208 ? 19.344 12.956 -7.803 1.00 56.94 208 GLY A O 1
ATOM 1606 N N . GLY A 1 209 ? 17.627 13.549 -6.486 1.00 51.59 209 GLY A N 1
ATOM 1607 C CA . GLY A 1 209 ? 18.131 14.889 -6.146 1.00 51.59 209 GLY A CA 1
ATOM 1608 C C . GLY A 1 209 ? 19.165 14.944 -5.012 1.00 51.59 209 GLY A C 1
ATOM 1609 O O . GLY A 1 209 ? 19.626 16.030 -4.682 1.00 51.59 209 GLY A O 1
ATOM 1610 N N . GLU A 1 210 ? 19.515 13.806 -4.407 1.00 48.34 210 GLU A N 1
ATOM 1611 C CA . GLU A 1 210 ? 20.533 13.692 -3.344 1.00 48.34 210 GLU A CA 1
ATOM 1612 C C . GLU A 1 210 ? 21.878 13.149 -3.884 1.00 48.34 210 GLU A C 1
ATOM 1614 O O . GLU A 1 210 ? 22.550 12.364 -3.212 1.00 48.34 210 GLU A O 1
ATOM 1619 N N . GLY A 1 211 ? 22.232 13.513 -5.123 1.00 36.88 211 GLY A N 1
ATOM 1620 C CA . GLY A 1 211 ? 23.510 13.190 -5.774 1.00 36.88 211 GLY A CA 1
ATOM 1621 C C . GLY A 1 211 ? 24.514 14.331 -5.706 1.00 36.88 211 GLY A C 1
ATOM 1622 O O . GLY A 1 211 ? 24.084 15.490 -5.896 1.00 36.88 211 GLY A O 1
#

Organism: Emiliania huxleyi (NCBI:txid2903)

Sequence (211 aa):
MSARDWASLRRDVACVEPRSKGRPAAPPAASSRAHSADVELLRHIQGCTSAEAAIGCFEQHADELNIRHVSEIFKHIADDRRSRRQCGPPARVLEAARQLVRACGKRDLRNLAFLACHISKACKGTELSIEAKALFRAIVQVAVRHVECIRGSEMAVLTHGVATADMKAPWTRTLLCTLTEHPCTGEQLRHMKTKELSNFVWVLSQVGGEG

pLDDT: mean 83.44, std 17.81, range [36.88, 98.25]

Radius of gyration: 21.19 Å; chains: 1; bounding box: 44×51×54 Å

Secondary structure (DSSP, 8-state):
--TTHHHHTTTTT--------PPPPPPPHHHHHHHHHHHHHHHHHHT--SHHHHHHHHHHTTTT--HHHHHHHHHHHHH-HHHHHH--S-HHHHHHHHHHHHH--GGGHHHHHHHHHHHHHHTTTSPPPHHHHHHHHHHHHHHHHTGGG--HHHHHHHHHHHHHH-TTSHHHHHHHHHHHHSTTHHHHHHTS-HHHHHHHHHHHHHHHT--